Protein AF-A0A6C1PNV7-F1 (afdb_monomer)

Secondary structure (DSSP, 8-state):
----EEEEETTEEEEEEEESTTTHHHHHHHHHHH-S----EEEEEEEEEE-HHHHHHHHHHHHHSSSPPEEES--HHHHHHHHHH---------------HHHHHHHHHHHHHHHHHHHHHHHHHHHHHHHHTTT-TTT--HHHHHHHHHHHHHHHHHHHHHHHHHHHHHHHHHHHHT-

Mean predicted aligned error: 17.2 Å

Solvent-accessible surface area (backbone atoms only — not comparable to full-atom values): 10231 Å² total; per-residue (Å²): 134,65,73,56,46,78,47,76,59,91,43,33,38,39,40,36,28,44,35,29,75,80,41,38,63,58,50,53,54,53,52,63,70,69,53,97,64,76,49,55,30,36,36,32,62,54,39,81,46,65,39,73,54,28,46,51,51,52,49,50,56,28,62,72,32,100,58,65,40,47,81,39,57,61,47,70,77,48,41,56,51,42,65,73,65,56,83,61,88,68,74,67,77,74,80,75,68,86,63,54,74,66,53,52,52,48,48,53,53,52,54,48,49,54,52,47,52,51,50,50,53,50,50,50,51,52,49,52,47,63,66,45,52,84,70,40,77,86,78,58,61,61,66,57,55,54,49,49,52,48,56,54,46,66,70,43,48,63,61,53,50,52,50,53,51,53,51,50,54,52,52,54,54,50,58,61,74,76,104

Sequence (179 aa):
MTRATIGLSGSSLTITGTVDRTTVRELHRRYRKLGRVRVTSIDVAAVDRIDSAGVAFLDEIRSGSGDPPAIVGAKEPVQGLIDLLDTGSVTARPEVAREPWLGRLGGVLIDGWEAAAAHLRLSSTITFWSLAAPFDRRSRRRGAIAAQCRTIGSSAVPIVGFLSLIIGVIVVLQAVLQL

pLDDT: mean 78.59, std 12.11, range [43.91, 98.0]

Nearest PDB structures (foldseek):
  6xgz-assembly2_D  TM=7.876E-01  e=4.692E-05  Escherichia coli
  6m36-assembly1_F  TM=7.848E-01  e=1.052E-03  Bacillus subtilis subsp. subtilis str. 168
  3lkl-assembly2_A  TM=6.796E-01  e=3.242E-03  Cereibacter sphaeroides 2.4.1
  3lkl-assembly3_B  TM=6.345E-01  e=7.663E-03  Cereibacter sphaeroides 2.4.1
  5w45-assembly2_B  TM=3.406E-01  e=4.341E-01  Homo sapiens

Structure (mmCIF, N/CA/C/O backbone):
data_AF-A0A6C1PNV7-F1
#
_entry.id   AF-A0A6C1PNV7-F1
#
loop_
_atom_site.group_PDB
_atom_site.id
_atom_site.type_symbol
_atom_site.label_atom_id
_atom_site.label_alt_id
_atom_site.label_comp_id
_atom_site.label_asym_id
_atom_site.label_entity_id
_atom_site.label_seq_id
_atom_site.pdbx_PDB_ins_code
_atom_site.Cartn_x
_atom_site.Cartn_y
_atom_site.Cartn_z
_atom_site.occupancy
_atom_site.B_iso_or_equiv
_atom_site.auth_seq_id
_atom_site.auth_comp_id
_atom_site.auth_asym_id
_atom_site.auth_atom_id
_atom_site.pdbx_PDB_model_num
ATOM 1 N N . MET A 1 1 ? -20.092 -11.329 -5.931 1.00 48.97 1 MET A N 1
ATOM 2 C CA . MET A 1 1 ? -19.558 -10.517 -4.816 1.00 48.97 1 MET A CA 1
ATOM 3 C C . MET A 1 1 ? -20.466 -10.720 -3.618 1.00 48.97 1 MET A C 1
ATOM 5 O O . MET A 1 1 ? -21.577 -10.203 -3.607 1.00 48.97 1 MET A O 1
ATOM 9 N N . THR A 1 2 ? -20.057 -11.568 -2.682 1.00 51.22 2 THR A N 1
ATOM 10 C CA . THR A 1 2 ? -20.879 -11.971 -1.535 1.00 51.22 2 THR A CA 1
ATOM 11 C C . THR A 1 2 ? -20.911 -10.820 -0.529 1.00 51.22 2 THR A C 1
ATOM 13 O O . THR A 1 2 ? -19.865 -10.412 -0.025 1.00 51.22 2 THR A O 1
ATOM 16 N N . ARG A 1 3 ? -22.094 -10.234 -0.295 1.00 64.62 3 ARG A N 1
ATOM 17 C CA . ARG A 1 3 ? -22.280 -9.152 0.686 1.00 64.62 3 ARG A CA 1
ATOM 18 C C . ARG A 1 3 ? -21.889 -9.656 2.072 1.00 64.62 3 ARG A C 1
ATOM 20 O O . ARG A 1 3 ? -22.336 -10.725 2.470 1.00 64.62 3 ARG A O 1
ATOM 27 N N . ALA A 1 4 ? -21.097 -8.872 2.798 1.00 70.19 4 ALA A N 1
ATOM 28 C CA . ALA A 1 4 ? -20.768 -9.200 4.173 1.00 70.19 4 ALA A CA 1
ATOM 29 C C . ALA A 1 4 ? -21.946 -8.868 5.101 1.00 70.19 4 ALA A C 1
ATOM 31 O O . ALA A 1 4 ? -22.553 -7.789 5.020 1.00 70.19 4 ALA A O 1
ATOM 32 N N . THR A 1 5 ? -22.285 -9.796 5.987 1.00 76.00 5 THR A N 1
ATOM 33 C CA . THR A 1 5 ? -23.424 -9.669 6.903 1.00 76.00 5 THR A CA 1
ATOM 34 C C . THR A 1 5 ? -23.014 -10.022 8.318 1.00 76.00 5 THR A C 1
ATOM 36 O O . THR A 1 5 ? -22.183 -10.897 8.543 1.00 76.00 5 THR A O 1
ATOM 39 N N . ILE A 1 6 ? -23.623 -9.313 9.263 1.00 78.06 6 ILE A N 1
ATOM 40 C CA . ILE A 1 6 ? -23.399 -9.442 10.698 1.00 78.06 6 ILE A CA 1
ATOM 41 C C . ILE A 1 6 ? -24.742 -9.836 11.306 1.00 78.06 6 ILE A C 1
ATOM 43 O O . ILE A 1 6 ? -25.742 -9.151 11.075 1.00 78.06 6 ILE A O 1
ATOM 47 N N . GLY A 1 7 ? -24.752 -10.944 12.039 1.00 74.56 7 GLY A N 1
ATOM 48 C CA . GLY A 1 7 ? -25.889 -11.424 12.814 1.00 74.56 7 GLY A CA 1
ATOM 49 C C . GLY A 1 7 ? -25.514 -11.524 14.288 1.00 74.56 7 GLY A C 1
ATOM 50 O O . GLY A 1 7 ? -24.382 -11.867 14.618 1.00 74.56 7 GLY A O 1
ATOM 51 N N . LEU A 1 8 ? -26.461 -11.212 15.169 1.00 71.81 8 LEU A N 1
ATOM 52 C CA . LEU A 1 8 ? -26.341 -11.476 16.602 1.00 71.81 8 LEU A CA 1
ATOM 53 C C . LEU A 1 8 ? -27.289 -12.611 16.963 1.00 71.81 8 LEU A C 1
ATOM 55 O O . LEU A 1 8 ? -28.485 -12.524 16.687 1.00 71.81 8 LEU A O 1
ATOM 59 N N . SER A 1 9 ? -26.754 -13.642 17.609 1.00 70.38 9 SER A N 1
ATOM 60 C CA . SER A 1 9 ? -27.537 -14.708 18.224 1.00 70.38 9 SER A CA 1
ATOM 61 C C . SER A 1 9 ? -27.147 -14.786 19.701 1.00 70.38 9 SER A C 1
ATOM 63 O O . SER A 1 9 ? -26.111 -15.344 20.063 1.00 70.38 9 SER A O 1
ATOM 65 N N . GLY A 1 10 ? -27.926 -14.127 20.565 1.00 71.19 10 GLY A N 1
ATOM 66 C CA . GLY A 1 10 ? -27.608 -13.993 21.992 1.00 71.19 10 GLY A CA 1
ATOM 67 C C . GLY A 1 10 ? -26.330 -13.178 22.238 1.00 71.19 10 GLY A C 1
ATOM 68 O O . GLY A 1 10 ? -26.292 -11.988 21.934 1.00 71.19 10 GLY A O 1
ATOM 69 N N . SER A 1 11 ? -25.296 -13.820 22.795 1.00 71.00 11 SER A N 1
ATOM 70 C CA . SER A 1 11 ? -23.963 -13.242 23.053 1.00 71.00 11 SER A CA 1
ATOM 71 C C . SER A 1 11 ? -22.908 -13.617 22.001 1.00 71.00 11 SER A C 1
ATOM 73 O O . SER A 1 11 ? -21.739 -13.250 22.152 1.00 71.00 11 SER A O 1
ATOM 75 N N . SER A 1 12 ? -23.299 -14.338 20.943 1.00 72.88 12 SER A N 1
ATOM 76 C CA . SER A 1 12 ? -22.412 -14.719 19.844 1.00 72.88 12 SER A CA 1
ATOM 77 C C . SER A 1 12 ? -22.651 -13.842 18.615 1.00 72.88 12 SER A C 1
ATOM 79 O O . SER A 1 12 ? -23.792 -13.652 18.175 1.00 72.88 12 SER A O 1
ATOM 81 N N . LEU A 1 13 ? -21.568 -13.282 18.080 1.00 81.50 13 LEU A N 1
ATOM 82 C CA . LEU A 1 13 ? -21.567 -12.453 16.881 1.00 81.50 13 LEU A CA 1
ATOM 83 C C . LEU A 1 13 ? -21.122 -13.296 15.687 1.00 81.50 13 LEU A C 1
ATOM 85 O O . LEU A 1 13 ? -19.965 -13.696 15.619 1.00 81.50 13 LEU A O 1
ATOM 89 N N . THR A 1 14 ? -22.009 -13.519 14.722 1.00 83.44 14 THR A N 1
ATOM 90 C CA . THR A 1 14 ? -21.682 -14.266 13.501 1.00 83.44 14 THR A CA 1
ATOM 91 C C . THR A 1 14 ? -21.358 -13.302 12.365 1.00 83.44 14 THR A C 1
ATOM 93 O O . THR A 1 14 ? -22.166 -12.429 12.024 1.00 83.44 14 THR A O 1
ATOM 96 N N . ILE A 1 15 ? -20.187 -13.476 11.751 1.00 81.69 15 ILE A N 1
ATOM 97 C CA . ILE A 1 15 ? -19.737 -12.714 10.584 1.00 81.69 15 ILE A CA 1
ATOM 98 C C . ILE A 1 15 ? -19.730 -13.643 9.368 1.00 81.69 15 ILE A C 1
ATOM 100 O O . ILE A 1 15 ? -19.161 -14.730 9.387 1.00 81.69 15 ILE A O 1
ATOM 104 N N . THR A 1 16 ? -20.389 -13.210 8.295 1.00 80.81 16 THR A N 1
ATOM 105 C CA . THR A 1 16 ? -20.558 -13.990 7.059 1.00 80.81 16 THR A CA 1
ATOM 106 C C . THR A 1 16 ? -20.034 -13.211 5.858 1.00 80.81 16 THR A C 1
ATOM 108 O O . THR A 1 16 ? -20.243 -11.997 5.766 1.00 80.81 16 THR A O 1
ATOM 111 N N . GLY A 1 17 ? -19.398 -13.908 4.915 1.00 80.94 17 GLY A N 1
ATOM 112 C CA . GLY A 1 17 ? -18.929 -13.358 3.643 1.00 80.94 17 GLY A CA 1
ATOM 113 C C . GLY A 1 17 ? -17.488 -12.840 3.671 1.00 80.94 17 GLY A C 1
ATOM 114 O O . GLY A 1 17 ? -16.658 -13.255 4.473 1.00 80.94 17 GLY A O 1
ATOM 115 N N . THR A 1 18 ? -17.169 -11.948 2.738 1.00 79.94 18 THR A N 1
ATOM 116 C CA . THR A 1 18 ? -15.823 -11.378 2.557 1.00 79.94 18 THR A CA 1
ATOM 117 C C . THR A 1 18 ? -15.626 -10.131 3.418 1.00 79.94 18 THR A C 1
ATOM 119 O O . THR A 1 18 ? -16.355 -9.150 3.245 1.00 79.94 18 THR A O 1
ATOM 122 N N . VAL A 1 19 ? -14.637 -10.141 4.315 1.00 80.00 19 VAL A N 1
ATOM 123 C CA . VAL A 1 19 ? -14.322 -9.012 5.206 1.00 80.00 19 VAL A CA 1
ATOM 124 C C . VAL A 1 19 ? -13.088 -8.285 4.674 1.00 80.00 19 VAL A C 1
ATOM 126 O O . VAL A 1 19 ? -11.958 -8.704 4.903 1.00 80.00 19 VAL A O 1
ATOM 129 N N . ASP A 1 20 ? -13.311 -7.199 3.941 1.00 81.12 20 ASP A N 1
ATOM 130 C CA . ASP A 1 20 ? -12.257 -6.389 3.334 1.00 81.12 20 ASP A CA 1
ATOM 131 C C . ASP A 1 20 ? -12.477 -4.889 3.588 1.00 81.12 20 ASP A C 1
ATOM 133 O O . ASP A 1 20 ? -13.516 -4.463 4.101 1.00 81.12 20 ASP A O 1
ATOM 137 N N . ARG A 1 21 ? -11.522 -4.049 3.180 1.00 79.25 21 ARG A N 1
ATOM 138 C CA . ARG A 1 21 ? -11.593 -2.583 3.294 1.00 79.25 21 ARG A CA 1
ATOM 139 C C . ARG A 1 21 ? -12.898 -1.981 2.757 1.00 79.25 21 ARG A C 1
ATOM 141 O O . ARG A 1 21 ? -13.322 -0.925 3.231 1.00 79.25 21 ARG A O 1
ATOM 148 N N . THR A 1 22 ? -13.527 -2.599 1.759 1.00 79.69 22 THR A N 1
ATOM 149 C CA . THR A 1 22 ? -14.776 -2.104 1.167 1.00 79.69 22 THR A CA 1
ATOM 150 C C . THR A 1 22 ? -15.999 -2.490 1.997 1.00 79.69 22 THR A C 1
ATOM 152 O O . THR A 1 22 ? -16.905 -1.668 2.154 1.00 79.69 22 THR A O 1
ATOM 155 N N . THR A 1 23 ? -16.012 -3.686 2.591 1.00 79.56 23 THR A N 1
ATOM 156 C CA . THR A 1 23 ? -17.151 -4.214 3.357 1.00 79.56 23 THR A CA 1
ATOM 157 C C . THR A 1 23 ? -17.100 -3.868 4.847 1.00 79.56 23 THR A C 1
ATOM 159 O O . THR A 1 23 ? -18.152 -3.677 5.468 1.00 79.56 23 THR A O 1
ATOM 162 N N . VAL A 1 24 ? -15.906 -3.674 5.419 1.00 83.19 24 VAL A N 1
ATOM 163 C CA . VAL A 1 24 ? -15.685 -3.338 6.841 1.00 83.19 24 VAL A CA 1
ATOM 164 C C . VAL A 1 24 ? -16.440 -2.080 7.265 1.00 83.19 24 VAL A C 1
ATOM 166 O O . VAL A 1 24 ? -17.009 -2.035 8.353 1.00 83.19 24 VAL A O 1
ATOM 169 N N . ARG A 1 25 ? -16.534 -1.060 6.403 1.00 82.69 25 ARG A N 1
ATOM 170 C CA . ARG A 1 25 ? -17.247 0.187 6.739 1.00 82.69 25 ARG A CA 1
ATOM 171 C C . ARG A 1 25 ? -18.745 -0.038 6.967 1.00 82.69 25 ARG A C 1
ATOM 173 O O . ARG A 1 25 ? -19.346 0.618 7.821 1.00 82.69 25 ARG A O 1
ATOM 180 N N . GLU A 1 26 ? -19.359 -0.935 6.200 1.00 82.31 26 GLU A N 1
ATOM 181 C CA . GLU A 1 26 ? -20.772 -1.282 6.356 1.00 82.31 26 GLU A CA 1
ATOM 182 C C . GLU A 1 26 ? -20.991 -2.180 7.581 1.00 82.31 26 GLU A C 1
ATOM 184 O O . GLU A 1 26 ? -21.905 -1.922 8.370 1.00 82.31 26 GLU A O 1
ATOM 189 N N . LEU A 1 27 ? -20.105 -3.158 7.792 1.00 81.25 27 LEU A N 1
ATOM 190 C CA . LEU A 1 27 ? -20.049 -4.000 8.992 1.00 81.25 27 LEU A CA 1
ATOM 191 C C . LEU A 1 27 ? -19.941 -3.167 10.273 1.00 81.25 27 LEU A C 1
ATOM 193 O O . LEU A 1 27 ? -20.767 -3.322 11.169 1.00 81.25 27 LEU A O 1
ATOM 197 N N . HIS A 1 28 ? -19.007 -2.217 10.327 1.00 82.38 28 HIS A N 1
ATOM 198 C CA . HIS A 1 28 ? -18.802 -1.346 11.482 1.00 82.38 28 HIS A CA 1
ATOM 199 C C . HIS A 1 28 ? -20.030 -0.468 11.771 1.00 82.38 28 HIS A C 1
ATOM 201 O O . HIS A 1 28 ? -20.436 -0.306 12.923 1.00 82.38 28 HIS A O 1
ATOM 207 N N . ARG A 1 29 ? -20.701 0.058 10.733 1.00 81.69 29 ARG A N 1
ATOM 208 C CA . ARG A 1 29 ? -21.966 0.799 10.907 1.00 81.69 29 ARG A CA 1
ATOM 209 C C . ARG A 1 29 ? -23.076 -0.076 11.480 1.00 81.69 29 ARG A C 1
ATOM 211 O O . ARG A 1 29 ? -23.843 0.403 12.311 1.00 81.69 29 ARG A O 1
ATOM 218 N N . ARG A 1 30 ? -23.190 -1.326 11.028 1.00 79.94 30 ARG A N 1
ATOM 219 C CA . ARG A 1 30 ? -24.188 -2.276 11.538 1.00 79.94 30 ARG A CA 1
ATOM 220 C C . ARG A 1 30 ? -23.876 -2.684 12.974 1.00 79.94 30 ARG A C 1
ATOM 222 O O . ARG A 1 30 ? -24.776 -2.634 13.799 1.00 79.94 30 ARG A O 1
ATOM 229 N N . TYR A 1 31 ? -22.612 -2.956 13.289 1.00 80.31 31 TYR A N 1
ATOM 230 C CA . TYR A 1 31 ? -22.159 -3.243 14.649 1.00 80.31 31 TYR A CA 1
ATOM 231 C C . TYR A 1 31 ? -22.479 -2.092 15.611 1.00 80.31 31 TYR A C 1
ATOM 233 O O . TYR A 1 31 ? -23.127 -2.301 16.632 1.00 80.31 31 TYR A O 1
ATOM 241 N N . ARG A 1 32 ? -22.172 -0.841 15.236 1.00 79.81 32 ARG A N 1
ATOM 242 C CA . ARG A 1 32 ? -22.537 0.336 16.046 1.00 79.81 32 ARG A CA 1
ATOM 243 C C . ARG A 1 32 ? -24.041 0.498 16.269 1.00 79.81 32 ARG A C 1
ATOM 245 O O . ARG A 1 32 ? -24.434 1.002 17.318 1.00 79.81 32 ARG A O 1
ATOM 252 N N . LYS A 1 33 ? -24.880 0.101 15.307 1.00 79.19 33 LYS A N 1
ATOM 253 C CA . LYS A 1 33 ? -26.346 0.149 15.453 1.00 79.19 33 LYS A CA 1
ATOM 254 C C . LYS A 1 33 ? -26.883 -0.884 16.446 1.00 79.19 33 LYS A C 1
ATOM 256 O O . LYS A 1 33 ? -27.968 -0.670 16.971 1.00 79.19 33 LYS A O 1
ATOM 261 N N . LEU A 1 34 ? -26.146 -1.964 16.704 1.00 71.94 34 LEU A N 1
ATOM 262 C CA . LEU A 1 34 ? -26.548 -3.010 17.649 1.00 71.94 34 LEU A CA 1
ATOM 263 C C . LEU A 1 34 ? -26.350 -2.585 19.117 1.00 71.94 34 LEU A C 1
ATOM 265 O O . LEU A 1 34 ? -26.942 -3.188 20.004 1.00 71.94 34 LEU A O 1
ATOM 269 N N . GLY A 1 35 ? -25.605 -1.504 19.381 1.00 65.38 35 GLY A N 1
ATOM 270 C CA . GLY A 1 35 ? -25.392 -0.960 20.727 1.00 65.38 35 GLY A CA 1
ATOM 271 C C . GLY A 1 35 ? -24.274 -1.665 21.508 1.00 65.38 35 GLY A C 1
ATOM 272 O O . GLY A 1 35 ? -23.533 -2.477 20.961 1.00 65.38 35 GLY A O 1
ATOM 273 N N . ARG A 1 36 ? -24.120 -1.330 22.800 1.00 63.84 36 ARG A N 1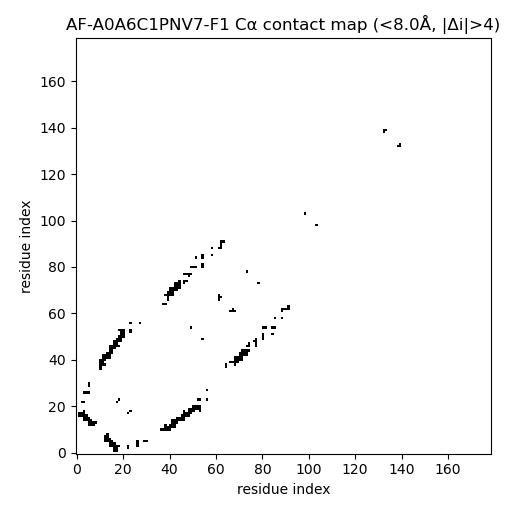
ATOM 274 C CA . ARG A 1 36 ? -23.143 -1.964 23.715 1.00 63.84 36 ARG A CA 1
ATOM 275 C C . ARG A 1 36 ? -23.637 -3.353 24.151 1.00 63.84 36 ARG A C 1
ATOM 277 O O . ARG A 1 36 ? -24.008 -3.552 25.305 1.00 63.84 36 ARG A O 1
ATOM 284 N N . VAL A 1 37 ? -23.680 -4.300 23.220 1.00 66.50 37 VAL A N 1
ATOM 285 C CA . VAL A 1 37 ? -23.968 -5.710 23.517 1.00 66.50 37 VAL A CA 1
ATOM 286 C C . VAL A 1 37 ? -22.677 -6.376 23.986 1.00 66.50 37 VAL A C 1
ATOM 288 O O . VAL A 1 37 ? -21.639 -6.215 23.348 1.00 66.50 37 VAL A O 1
ATOM 291 N N . ARG A 1 38 ? -22.719 -7.112 25.105 1.00 65.88 38 ARG A N 1
ATOM 292 C CA . ARG A 1 38 ? -21.584 -7.949 25.521 1.00 65.88 38 ARG A CA 1
ATOM 293 C C . ARG A 1 38 ? -21.484 -9.133 24.566 1.00 65.88 38 ARG A C 1
ATOM 295 O O . ARG A 1 38 ? -22.329 -10.024 24.604 1.00 65.88 38 ARG A O 1
ATOM 302 N N . VAL A 1 39 ? -20.466 -9.112 23.715 1.00 73.56 39 VAL A N 1
ATOM 303 C CA . VAL A 1 39 ? -20.132 -10.223 22.824 1.00 73.56 39 VAL A CA 1
ATOM 304 C C . VAL A 1 39 ? -19.141 -11.123 23.555 1.00 73.56 39 VAL A C 1
ATOM 306 O O . VAL A 1 39 ? -18.128 -10.641 24.048 1.00 73.56 39 VAL A O 1
ATOM 309 N N . THR A 1 40 ? -19.444 -12.415 23.650 1.00 74.50 40 THR A N 1
ATOM 310 C CA . THR A 1 40 ? -18.591 -13.422 24.309 1.00 74.50 40 THR A CA 1
ATOM 311 C C . THR A 1 40 ? -17.838 -14.273 23.289 1.00 74.50 40 THR A C 1
ATOM 313 O O . THR A 1 40 ? -16.723 -14.718 23.551 1.00 74.50 40 THR A O 1
ATOM 316 N N . SER A 1 41 ? -18.410 -14.475 22.101 1.00 77.25 41 SER A N 1
ATOM 317 C CA . SER A 1 41 ? -17.752 -15.183 21.004 1.00 77.25 41 SER A CA 1
ATOM 318 C C . SER A 1 41 ? -18.021 -14.512 19.662 1.00 77.25 41 SER A C 1
ATOM 320 O O . SER A 1 41 ? -19.113 -13.996 19.420 1.00 77.25 41 SER A O 1
ATOM 322 N N . ILE A 1 42 ? -17.015 -14.517 18.789 1.00 81.94 42 ILE A N 1
ATOM 323 C CA . ILE A 1 42 ? -17.120 -14.063 17.403 1.00 81.94 42 ILE A CA 1
ATOM 324 C C . ILE A 1 42 ? -16.947 -15.288 16.510 1.00 81.94 42 ILE A C 1
ATOM 326 O O . ILE A 1 42 ? -15.861 -15.858 16.441 1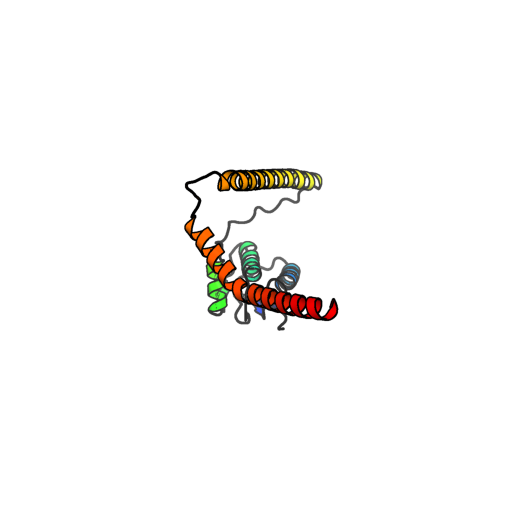.00 81.94 42 ILE A O 1
ATOM 330 N N . ASP A 1 43 ? -18.017 -15.691 15.837 1.00 82.56 43 ASP A N 1
ATOM 331 C CA . ASP A 1 43 ? -18.004 -16.787 14.875 1.00 82.56 43 ASP A CA 1
ATOM 332 C C . ASP A 1 43 ? -17.655 -16.259 13.477 1.00 82.56 43 ASP A C 1
ATOM 334 O O . ASP A 1 43 ? -18.369 -15.428 12.902 1.00 82.56 43 ASP A O 1
ATOM 338 N N . VAL A 1 44 ? -16.535 -16.746 12.942 1.00 80.94 44 VAL A N 1
ATOM 339 C CA . VAL A 1 44 ? -15.997 -16.408 11.617 1.00 80.94 44 VAL A CA 1
ATOM 340 C C . VAL A 1 44 ? -16.003 -17.603 10.652 1.00 80.94 44 VAL A C 1
ATOM 342 O O . VAL A 1 44 ? -15.378 -17.536 9.594 1.00 80.94 44 VAL A O 1
ATOM 345 N N . ALA A 1 45 ? -16.740 -18.681 10.950 1.00 77.50 45 ALA A N 1
ATOM 346 C CA . ALA A 1 45 ? -16.810 -19.886 10.109 1.00 77.50 45 ALA A CA 1
ATOM 347 C C . ALA A 1 45 ? -17.254 -19.621 8.663 1.00 77.50 45 ALA A C 1
ATOM 349 O O . ALA A 1 45 ? -16.783 -20.261 7.718 1.00 77.50 45 ALA A O 1
ATOM 350 N N . ALA A 1 46 ? -18.138 -18.644 8.479 1.00 79.81 46 ALA A N 1
ATOM 351 C CA . ALA A 1 46 ? -18.663 -18.248 7.178 1.00 79.81 46 ALA A CA 1
ATOM 352 C C . ALA A 1 46 ? -17.856 -17.116 6.510 1.00 79.81 46 ALA A C 1
ATOM 354 O O . ALA A 1 46 ? -18.334 -16.519 5.541 1.00 79.81 46 ALA A O 1
ATOM 355 N N . VAL A 1 47 ? -16.660 -16.798 7.021 1.00 81.69 47 VAL A N 1
ATOM 356 C CA . VAL A 1 47 ? -15.748 -15.822 6.417 1.00 81.69 47 VAL A CA 1
ATOM 357 C C . VAL A 1 47 ? -14.833 -16.528 5.422 1.00 81.69 47 VAL A C 1
ATOM 359 O O . VAL A 1 47 ? -14.054 -17.411 5.777 1.00 81.69 47 VAL A O 1
ATOM 362 N N . ASP A 1 48 ? -14.920 -16.136 4.151 1.0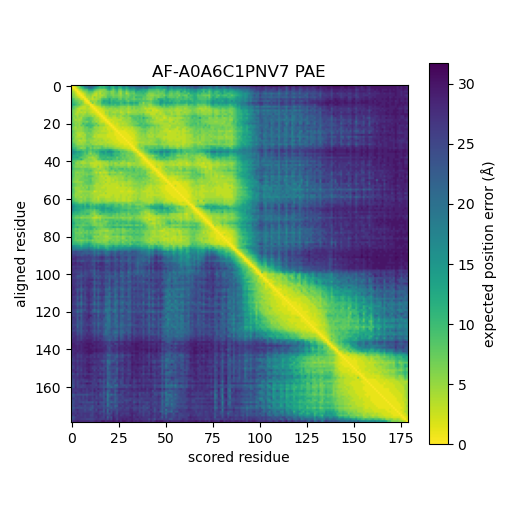0 77.38 48 ASP A N 1
ATOM 363 C CA . ASP A 1 48 ? -14.100 -16.738 3.092 1.00 77.38 48 ASP A CA 1
ATOM 364 C C . ASP A 1 48 ? -12.729 -16.071 2.953 1.00 77.38 48 ASP A C 1
ATOM 366 O O . ASP A 1 48 ? -11.746 -16.734 2.623 1.00 77.38 48 ASP A O 1
ATOM 370 N N . ARG A 1 49 ? -12.651 -14.760 3.204 1.00 78.88 49 ARG A N 1
ATOM 371 C CA . ARG A 1 49 ? -11.411 -13.974 3.166 1.00 78.88 49 ARG A CA 1
ATOM 372 C C . ARG A 1 49 ? -11.474 -12.801 4.138 1.00 78.88 49 ARG A C 1
ATOM 374 O O . ARG A 1 49 ? -12.528 -12.176 4.272 1.00 78.88 49 ARG A O 1
ATOM 381 N N . ILE A 1 50 ? -10.323 -12.494 4.735 1.00 82.88 50 ILE A N 1
ATOM 382 C CA . ILE A 1 50 ? -10.095 -11.340 5.607 1.00 82.88 50 ILE A CA 1
ATOM 383 C C . ILE A 1 50 ? -8.876 -10.541 5.117 1.00 82.88 50 ILE A C 1
ATOM 385 O O . ILE A 1 50 ? -7.924 -11.134 4.608 1.00 82.88 50 ILE A O 1
ATOM 389 N N . ASP A 1 51 ? -8.899 -9.215 5.245 1.00 83.75 51 ASP A N 1
ATOM 390 C CA . ASP A 1 51 ? -7.731 -8.342 5.053 1.00 83.75 51 ASP A CA 1
ATOM 391 C C . ASP A 1 51 ? -7.312 -7.648 6.364 1.00 83.75 51 ASP A C 1
ATOM 393 O O . ASP A 1 51 ? -7.915 -7.862 7.416 1.00 83.75 51 ASP A O 1
ATOM 397 N N . SER A 1 52 ? -6.291 -6.787 6.314 1.00 81.38 52 SER A N 1
ATOM 398 C CA . SER A 1 52 ? -5.815 -6.049 7.493 1.00 81.38 52 SER A CA 1
ATOM 399 C C . SER A 1 52 ? -6.860 -5.110 8.107 1.00 81.38 52 SER A C 1
ATOM 401 O O . SER A 1 52 ? -6.865 -4.920 9.321 1.00 81.38 52 SER A O 1
ATOM 403 N N . ALA A 1 53 ? -7.775 -4.550 7.308 1.00 81.44 53 ALA A N 1
ATOM 404 C CA . ALA A 1 53 ? -8.884 -3.748 7.822 1.00 81.44 53 ALA A CA 1
ATOM 405 C C . ALA A 1 53 ? -9.928 -4.628 8.527 1.00 81.44 53 ALA A C 1
ATOM 407 O O . ALA A 1 53 ? -10.520 -4.208 9.521 1.00 81.44 53 ALA A O 1
ATOM 408 N N . GLY A 1 54 ? -10.134 -5.851 8.039 1.00 82.00 54 GLY A N 1
ATOM 409 C CA . GLY A 1 54 ? -10.962 -6.866 8.678 1.00 82.00 54 GLY A CA 1
ATOM 410 C C . GLY A 1 54 ? -10.402 -7.332 10.017 1.00 82.00 54 GLY A C 1
ATOM 411 O O . GLY A 1 54 ? -11.156 -7.415 10.984 1.00 82.00 54 GLY A O 1
ATOM 412 N N . VAL A 1 55 ? -9.090 -7.570 10.105 1.00 83.00 55 VAL A N 1
ATOM 413 C CA . VAL A 1 55 ? -8.446 -7.927 11.382 1.00 83.00 55 VAL A CA 1
ATOM 414 C C . VAL A 1 55 ? -8.525 -6.767 12.377 1.00 83.00 55 VAL A C 1
ATOM 416 O O . VAL A 1 55 ? -8.941 -6.978 13.512 1.00 83.00 55 VAL A O 1
ATOM 419 N N . ALA A 1 56 ? -8.250 -5.532 11.944 1.00 82.25 56 ALA A N 1
ATOM 420 C CA . ALA A 1 56 ? -8.393 -4.350 12.800 1.00 82.25 56 ALA A CA 1
ATOM 421 C C . ALA A 1 56 ? -9.831 -4.161 13.322 1.00 82.25 56 ALA A C 1
ATOM 423 O O . ALA A 1 56 ? -10.034 -3.708 14.445 1.00 82.25 56 ALA A O 1
ATOM 424 N N . PHE A 1 57 ? -10.842 -4.532 12.530 1.00 83.19 57 PHE A N 1
ATOM 425 C CA . PHE A 1 57 ? -12.237 -4.513 12.972 1.00 83.19 57 PHE A CA 1
ATOM 426 C C . PHE A 1 57 ? -12.531 -5.565 14.054 1.00 83.19 57 PHE A C 1
ATOM 428 O O . PHE A 1 57 ? -13.245 -5.269 15.012 1.00 83.19 57 PHE A O 1
ATOM 435 N N . LEU A 1 58 ? -11.975 -6.777 13.936 1.00 82.62 58 LEU A N 1
ATOM 436 C CA . LEU A 1 58 ? -12.080 -7.798 14.985 1.00 82.62 58 LEU A CA 1
ATOM 437 C C . LEU A 1 58 ? -11.388 -7.342 16.273 1.00 82.62 58 LEU A C 1
ATOM 439 O O . LEU A 1 58 ? -11.947 -7.505 17.357 1.00 82.62 58 LEU A O 1
ATOM 443 N N . ASP A 1 59 ? -10.213 -6.730 16.148 1.00 80.44 59 ASP A N 1
ATOM 444 C CA . ASP A 1 59 ? -9.464 -6.192 17.281 1.00 80.44 59 ASP A CA 1
ATOM 445 C C . ASP A 1 59 ? -10.205 -5.036 17.976 1.00 80.44 59 ASP A C 1
ATOM 447 O O . ASP A 1 59 ? -10.263 -4.971 19.203 1.00 80.44 59 ASP A O 1
ATOM 451 N N . GLU A 1 60 ? -10.894 -4.177 17.216 1.00 78.38 60 GLU A N 1
ATOM 452 C CA . GLU A 1 60 ? -11.769 -3.137 17.772 1.00 78.38 60 GLU A CA 1
ATOM 453 C C . GLU A 1 60 ? -12.927 -3.735 18.593 1.00 78.38 60 GLU A C 1
ATOM 455 O O . GLU A 1 60 ? -13.247 -3.233 19.675 1.00 78.38 60 GLU A O 1
ATOM 460 N N . ILE A 1 61 ? -13.547 -4.824 18.119 1.00 78.06 61 ILE A N 1
ATOM 461 C CA . ILE A 1 61 ? -14.602 -5.532 18.866 1.00 78.06 61 ILE A CA 1
ATOM 462 C C . ILE A 1 61 ? -14.028 -6.160 20.143 1.00 78.06 61 ILE A C 1
ATOM 464 O O . ILE A 1 61 ? -14.668 -6.092 21.199 1.00 78.06 61 ILE A O 1
ATOM 468 N N . ARG A 1 62 ? -12.823 -6.744 20.062 1.00 78.38 62 ARG A N 1
ATOM 469 C CA . ARG A 1 62 ? -12.150 -7.366 21.209 1.00 78.38 62 ARG A CA 1
ATOM 470 C C . ARG A 1 62 ? -11.761 -6.345 22.268 1.00 78.38 62 ARG A C 1
ATOM 472 O O . ARG A 1 62 ? -12.080 -6.541 23.433 1.00 78.38 62 ARG A O 1
ATOM 479 N N . SER A 1 63 ? -11.176 -5.228 21.853 1.00 71.31 63 SER A N 1
ATOM 480 C CA . SER A 1 63 ? -10.750 -4.132 22.728 1.00 71.31 63 SER A CA 1
ATOM 481 C C . SER A 1 63 ? -11.919 -3.343 23.327 1.00 71.31 63 SER A C 1
ATOM 483 O O . SER A 1 63 ? -11.794 -2.749 24.396 1.00 71.31 63 SER A O 1
ATOM 485 N N . GLY A 1 64 ? -13.069 -3.308 22.644 1.00 67.19 64 GLY A N 1
ATOM 486 C CA . GLY A 1 64 ? -14.283 -2.647 23.130 1.00 67.19 64 GLY A CA 1
ATOM 487 C C . GLY A 1 64 ? -15.063 -3.446 24.181 1.00 67.19 64 GLY A C 1
ATOM 488 O O . GLY A 1 64 ? -15.960 -2.892 24.823 1.00 67.19 64 GLY A O 1
ATOM 489 N N . SER A 1 65 ? -14.737 -4.726 24.356 1.00 63.59 65 SER A N 1
ATOM 490 C CA . SER A 1 65 ? -15.368 -5.628 25.318 1.00 63.59 65 SER A CA 1
ATOM 491 C C . SER A 1 65 ? -14.439 -5.788 26.522 1.00 63.59 65 SER A C 1
ATOM 493 O O . SER A 1 65 ? -13.260 -6.065 26.358 1.00 63.59 65 SER A O 1
ATOM 495 N N . GLY A 1 66 ? -14.947 -5.590 27.744 1.00 64.19 66 GLY A N 1
ATOM 496 C CA . GLY A 1 66 ? -14.115 -5.687 28.958 1.00 64.19 66 GLY A CA 1
ATOM 497 C C . GLY A 1 66 ? -13.481 -7.070 29.178 1.00 64.19 66 GLY A C 1
ATOM 498 O O . GLY A 1 66 ? -12.502 -7.173 29.905 1.00 64.19 66 GLY A O 1
ATOM 499 N N . ASP A 1 67 ? -14.031 -8.099 28.532 1.00 70.62 67 ASP A N 1
ATOM 500 C CA . ASP A 1 67 ? -13.463 -9.439 28.413 1.00 70.62 67 ASP A CA 1
ATOM 501 C C . ASP A 1 67 ? -13.362 -9.758 26.907 1.00 70.62 67 ASP A C 1
ATOM 503 O O . ASP A 1 67 ? -14.380 -9.620 26.212 1.00 70.62 67 ASP A O 1
ATOM 507 N N . PRO A 1 68 ? -12.174 -10.078 26.358 1.00 70.50 68 PRO A N 1
ATOM 508 C CA . PRO A 1 68 ? -11.993 -10.228 24.920 1.00 70.50 68 PRO A CA 1
ATOM 509 C C . PRO A 1 68 ? -12.737 -11.472 24.400 1.00 70.50 68 PRO A C 1
ATOM 511 O O . PRO A 1 68 ? -12.364 -12.593 24.750 1.00 70.50 68 PRO A O 1
ATOM 514 N N . PRO A 1 69 ? -13.748 -11.325 23.521 1.00 75.00 69 PRO A N 1
ATOM 515 C CA . PRO A 1 69 ? -14.464 -12.458 22.957 1.00 75.00 69 PRO A CA 1
ATOM 516 C C . PRO A 1 69 ? -13.532 -13.422 22.218 1.00 75.00 69 PRO A C 1
ATOM 518 O O . PRO A 1 69 ? -12.603 -13.013 21.509 1.00 75.00 69 PRO A O 1
ATOM 521 N N . ALA A 1 70 ? -13.816 -14.716 22.366 1.00 78.56 70 ALA A N 1
ATOM 522 C CA . ALA A 1 70 ? -13.102 -15.776 21.667 1.00 78.56 70 ALA A CA 1
ATOM 523 C C . ALA A 1 70 ? -13.508 -15.803 20.188 1.00 78.56 70 ALA A C 1
ATOM 525 O O . ALA A 1 70 ? -14.698 -15.789 19.864 1.00 78.56 70 ALA A O 1
ATOM 526 N N . ILE A 1 71 ? -12.525 -15.863 19.290 1.00 80.06 71 ILE A N 1
ATOM 527 C CA . ILE A 1 71 ? -12.766 -16.052 17.858 1.00 80.06 71 ILE A CA 1
ATOM 528 C C . ILE A 1 71 ? -12.921 -17.555 17.609 1.00 80.06 71 ILE A C 1
ATOM 530 O O . ILE A 1 71 ? -12.028 -18.334 17.937 1.00 80.06 71 ILE A O 1
ATOM 534 N N . VAL A 1 72 ? -14.057 -17.967 17.052 1.00 80.75 72 VAL A N 1
ATOM 535 C CA . VAL A 1 72 ? -14.414 -19.371 16.813 1.00 80.75 72 VAL A CA 1
ATOM 536 C C . VAL A 1 72 ? -14.629 -19.592 15.315 1.00 80.75 72 VAL A C 1
ATOM 538 O O . VAL A 1 72 ? -15.159 -18.727 14.622 1.00 80.75 72 VAL A O 1
ATOM 541 N N . GLY A 1 73 ? -14.207 -20.750 14.801 1.00 76.88 73 GLY A N 1
ATOM 542 C CA . GLY A 1 73 ? -14.491 -21.161 13.421 1.00 76.88 73 GLY A CA 1
ATOM 543 C C . GLY A 1 73 ? -13.582 -20.553 12.348 1.00 76.88 73 GLY A C 1
ATOM 544 O O . GLY A 1 73 ? -13.925 -20.601 11.173 1.00 76.88 73 GLY A O 1
ATOM 545 N N . ALA A 1 74 ? -12.425 -19.986 12.696 1.00 77.50 74 ALA A N 1
ATOM 546 C CA . ALA A 1 74 ? -11.507 -19.444 11.693 1.00 77.50 74 ALA A CA 1
ATOM 547 C C . ALA A 1 74 ? -10.944 -20.554 10.783 1.00 77.50 74 ALA A C 1
ATOM 549 O O . ALA A 1 74 ? -10.435 -21.568 11.251 1.00 77.50 74 ALA A O 1
ATOM 550 N N . LYS A 1 75 ? -11.026 -20.359 9.461 1.00 78.56 75 LYS A N 1
ATOM 551 C CA . LYS A 1 75 ? -10.330 -21.207 8.476 1.00 78.56 75 LYS A CA 1
ATOM 552 C C . LYS A 1 75 ? -8.824 -20.903 8.529 1.00 78.56 75 LYS A C 1
ATOM 554 O O . LYS A 1 75 ? -8.464 -19.744 8.715 1.00 78.56 75 LYS A O 1
ATOM 559 N N . GLU A 1 76 ? -7.953 -21.886 8.277 1.00 75.81 76 GLU A N 1
ATOM 560 C CA . GLU A 1 76 ? -6.475 -21.741 8.306 1.00 75.81 76 GLU A CA 1
ATOM 561 C C . GLU A 1 76 ? -5.916 -20.422 7.721 1.00 75.81 76 GLU A C 1
ATOM 563 O O . GLU A 1 76 ? -5.162 -19.741 8.419 1.00 75.81 76 GLU A O 1
ATOM 568 N N . PRO A 1 77 ? -6.283 -19.983 6.496 1.00 74.75 77 PRO A N 1
ATOM 569 C CA . PRO A 1 77 ? -5.751 -18.737 5.931 1.00 74.75 77 PRO A CA 1
ATOM 570 C C . PRO A 1 77 ? -6.244 -17.468 6.643 1.00 74.75 77 PRO A C 1
ATOM 572 O O . PRO A 1 77 ? -5.560 -16.448 6.628 1.00 74.75 77 PRO A O 1
ATOM 575 N N . VAL A 1 78 ? -7.428 -17.514 7.258 1.00 77.62 78 VAL A N 1
ATOM 576 C CA . VAL A 1 78 ? -7.986 -16.413 8.057 1.00 77.62 78 VAL A CA 1
ATOM 577 C C . VAL A 1 78 ? -7.316 -16.382 9.427 1.00 77.62 78 VAL A C 1
ATOM 579 O O . VAL A 1 78 ? -6.944 -15.311 9.895 1.00 77.62 78 VAL A O 1
ATOM 582 N N . GLN A 1 79 ? -7.099 -17.550 10.032 1.00 79.50 79 GLN A N 1
ATOM 583 C CA . GLN A 1 79 ? -6.448 -17.669 11.331 1.00 79.50 79 GLN A CA 1
ATOM 584 C C . GLN A 1 79 ? -4.991 -17.197 11.286 1.00 79.50 79 GLN A C 1
ATOM 586 O O . GLN A 1 79 ? -4.604 -16.373 12.104 1.00 79.50 79 GLN A O 1
ATOM 591 N N . GLY A 1 80 ? -4.224 -17.586 10.262 1.00 77.50 80 GLY A N 1
ATOM 592 C CA . GLY A 1 80 ? -2.840 -17.122 10.110 1.00 77.50 80 GLY A CA 1
ATOM 593 C C . GLY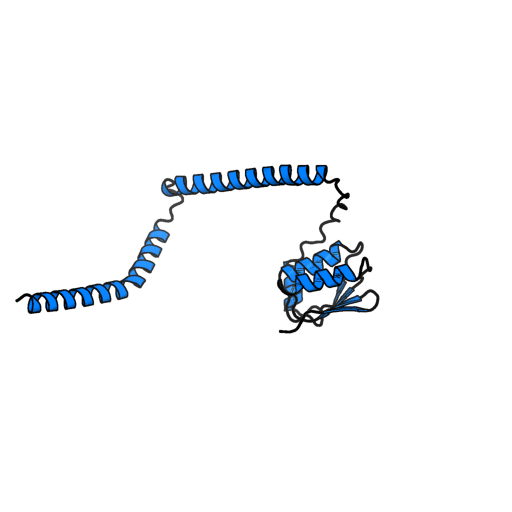 A 1 80 ? -2.706 -15.603 9.936 1.00 77.50 80 GLY A C 1
ATOM 594 O O . GLY A 1 80 ? -1.732 -15.017 10.396 1.00 77.50 80 GLY A O 1
ATOM 595 N N . LEU A 1 81 ? -3.685 -14.946 9.303 1.00 78.44 81 LEU A N 1
ATOM 596 C CA . LEU A 1 81 ? -3.710 -13.482 9.187 1.00 78.44 81 LEU A CA 1
ATOM 597 C C . LEU A 1 81 ? -4.106 -12.797 10.493 1.00 78.44 81 LEU A C 1
ATOM 599 O O . LEU A 1 81 ? -3.567 -11.735 10.793 1.00 78.44 81 LEU A O 1
ATOM 603 N N . ILE A 1 82 ? -5.038 -13.389 11.242 1.00 78.69 82 ILE A N 1
ATOM 604 C CA . ILE A 1 82 ? -5.418 -12.899 12.567 1.00 78.69 82 ILE A CA 1
ATOM 605 C C . ILE A 1 82 ? -4.209 -12.980 13.493 1.00 78.69 82 ILE A C 1
ATOM 607 O O . ILE A 1 82 ? -3.860 -11.965 14.070 1.00 78.69 82 ILE A O 1
ATOM 611 N N . ASP A 1 83 ? -3.520 -14.119 13.554 1.00 79.12 83 ASP A N 1
ATOM 612 C CA . ASP A 1 83 ? -2.375 -14.315 14.449 1.00 79.12 83 ASP A CA 1
ATOM 613 C C . ASP A 1 83 ? -1.180 -13.418 14.081 1.00 79.12 83 ASP A C 1
ATOM 615 O O . ASP A 1 83 ? -0.483 -12.910 14.956 1.00 79.12 83 ASP A O 1
ATOM 619 N N . LEU A 1 84 ? -0.942 -13.185 12.784 1.00 77.94 84 LEU A N 1
ATOM 620 C CA . LEU A 1 84 ? 0.158 -12.333 12.312 1.00 77.94 84 LEU A CA 1
ATOM 621 C C . LEU A 1 84 ? -0.075 -10.848 12.619 1.00 77.94 84 LEU A C 1
ATOM 623 O O . LEU A 1 84 ? 0.882 -10.103 12.826 1.00 77.94 84 LEU A O 1
ATOM 627 N N . LEU A 1 85 ? -1.335 -10.415 12.596 1.00 73.56 85 LEU A N 1
ATOM 628 C CA . LEU A 1 85 ? -1.741 -9.022 12.787 1.00 73.56 85 LEU A CA 1
ATOM 629 C C . LEU A 1 85 ? -2.351 -8.768 14.173 1.00 73.56 85 LEU A C 1
ATOM 631 O O . LEU A 1 85 ? -2.760 -7.638 14.452 1.00 73.56 85 LEU A O 1
ATOM 635 N N . ASP A 1 86 ? -2.400 -9.787 15.034 1.00 68.81 86 ASP A N 1
ATOM 636 C CA . ASP A 1 86 ? -2.805 -9.644 16.424 1.00 68.81 86 ASP A CA 1
ATOM 637 C C . ASP A 1 86 ? -1.766 -8.761 17.112 1.00 68.81 86 ASP A C 1
ATOM 639 O O . ASP A 1 86 ? -0.603 -9.126 17.287 1.00 68.81 86 ASP A O 1
ATOM 643 N N . THR A 1 87 ? -2.173 -7.541 17.452 1.00 60.50 87 THR A N 1
ATOM 644 C CA . THR A 1 87 ? -1.260 -6.558 18.045 1.00 60.50 87 THR A CA 1
ATOM 645 C C . THR A 1 87 ? -1.092 -6.812 19.550 1.00 60.50 87 THR A C 1
ATOM 647 O O . THR A 1 87 ? -0.359 -6.089 20.227 1.00 60.50 87 THR A O 1
ATOM 650 N N . GLY A 1 88 ? -1.734 -7.861 20.084 1.00 55.25 88 GLY A N 1
ATOM 651 C CA . GLY A 1 88 ? -1.917 -8.050 21.511 1.00 55.25 88 GLY A CA 1
ATOM 652 C C . GLY A 1 88 ? -2.870 -6.983 22.034 1.00 55.25 88 GLY A C 1
ATOM 653 O O . GLY A 1 88 ? -2.825 -5.828 21.619 1.00 55.25 88 GLY A O 1
ATOM 654 N N . SER A 1 89 ? -3.761 -7.360 22.944 1.00 50.97 89 SER A N 1
ATOM 655 C CA . SER A 1 89 ? -4.728 -6.449 23.552 1.00 50.97 89 SER A CA 1
ATOM 656 C C . SER A 1 89 ? -4.018 -5.248 24.187 1.00 50.97 89 SER A C 1
ATOM 658 O O . SER A 1 89 ? -3.566 -5.312 25.335 1.00 50.97 89 SER A O 1
ATOM 660 N N . VAL A 1 90 ? -3.897 -4.149 23.445 1.00 44.31 90 VAL A N 1
ATOM 661 C CA . VAL A 1 90 ? -3.411 -2.885 23.980 1.00 44.31 90 VAL A CA 1
ATOM 662 C C . VAL A 1 90 ? -4.467 -2.443 24.978 1.00 44.31 90 VAL A C 1
ATOM 664 O O . VAL A 1 90 ? -5.616 -2.181 24.624 1.00 44.31 90 VAL A O 1
ATOM 667 N N . THR A 1 91 ? -4.073 -2.446 26.249 1.00 43.91 91 THR A N 1
ATOM 668 C CA . THR A 1 91 ? -4.877 -2.034 27.398 1.00 43.91 91 THR A CA 1
ATOM 669 C C . THR A 1 91 ? -5.735 -0.823 27.062 1.00 43.91 91 THR A C 1
ATOM 671 O O . THR A 1 91 ? -5.205 0.205 26.644 1.00 43.91 91 THR A O 1
ATOM 674 N N . ALA A 1 92 ? -7.046 -1.010 27.246 1.00 46.12 92 ALA A N 1
ATOM 675 C CA . ALA A 1 92 ? -8.130 -0.037 27.220 1.00 46.12 92 ALA A CA 1
ATOM 676 C C . ALA A 1 92 ? -7.708 1.385 26.828 1.00 46.12 92 ALA A C 1
ATOM 678 O O . ALA A 1 92 ? -7.125 2.127 27.622 1.00 46.12 92 ALA A O 1
ATOM 679 N N . ARG A 1 93 ? -8.082 1.786 25.608 1.00 48.94 93 ARG A N 1
ATOM 680 C CA . ARG A 1 93 ? -8.039 3.187 25.185 1.00 48.94 93 ARG A CA 1
ATOM 681 C C . ARG A 1 93 ? -8.721 4.028 26.274 1.00 48.94 93 ARG A C 1
ATOM 683 O O . ARG A 1 93 ? -9.881 3.733 26.577 1.00 48.94 93 ARG A O 1
ATOM 690 N N . PRO A 1 94 ? -8.047 5.033 26.867 1.00 47.06 94 PRO A N 1
ATOM 691 C CA . PRO A 1 94 ? -8.669 5.872 27.881 1.00 47.06 94 PRO A CA 1
ATOM 692 C C . PRO A 1 94 ? -9.966 6.430 27.300 1.00 47.06 94 PRO A C 1
ATOM 694 O O . PRO A 1 94 ? -9.985 6.898 26.157 1.00 47.06 94 PRO A O 1
ATOM 697 N N . GLU A 1 95 ? -11.064 6.289 28.045 1.00 50.22 95 GLU A N 1
ATOM 698 C CA . GLU A 1 95 ? -12.369 6.783 27.624 1.00 50.22 95 GLU A CA 1
ATOM 699 C C . GLU A 1 95 ? -12.213 8.279 27.361 1.00 50.22 95 GLU A C 1
ATOM 701 O O . GLU A 1 95 ? -11.966 9.061 28.278 1.00 50.22 95 GLU A O 1
ATOM 706 N N . VAL A 1 96 ? -12.238 8.649 26.076 1.00 56.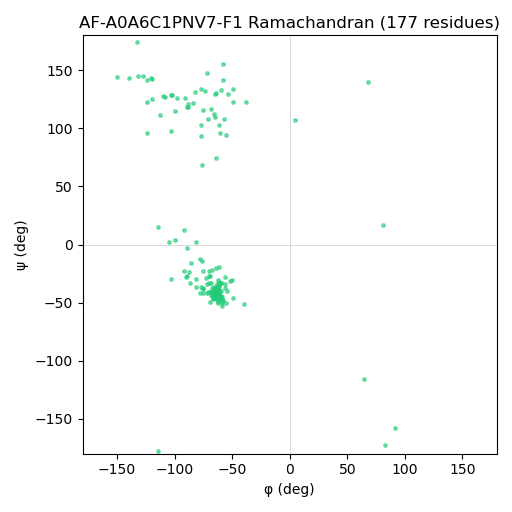28 96 VAL A N 1
ATOM 707 C CA . VAL A 1 96 ? -12.013 10.021 25.632 1.00 56.28 96 VAL A CA 1
ATOM 708 C C . VAL A 1 96 ? -13.126 10.848 26.253 1.00 56.28 96 VAL A C 1
ATOM 710 O O . VAL A 1 96 ? -14.280 10.788 25.814 1.00 56.28 96 VAL A O 1
ATOM 713 N N . ALA A 1 97 ? -12.7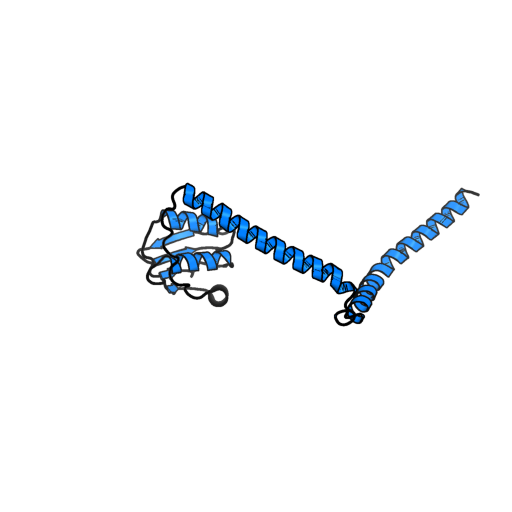84 11.573 27.319 1.00 60.41 97 ALA A N 1
ATOM 714 C CA . ALA A 1 97 ? -13.666 12.547 27.926 1.00 60.41 97 ALA A CA 1
ATOM 715 C C . ALA A 1 97 ? -14.194 13.432 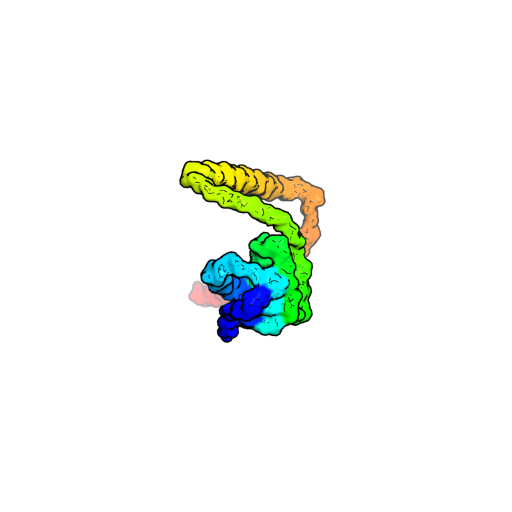26.796 1.00 60.41 97 ALA A C 1
ATOM 717 O O . ALA A 1 97 ? -13.439 13.819 25.906 1.00 60.41 97 ALA A O 1
ATOM 718 N N . ARG A 1 98 ? -15.506 13.688 26.769 1.00 57.22 98 ARG A N 1
ATOM 719 C CA . ARG A 1 98 ? -16.112 14.531 25.733 1.00 57.22 98 ARG A CA 1
ATOM 720 C C . ARG A 1 98 ? -15.481 15.915 25.816 1.00 57.22 98 ARG A C 1
ATOM 722 O O . ARG A 1 98 ? -15.896 16.733 26.630 1.00 57.22 98 ARG A O 1
ATOM 729 N N . GLU A 1 99 ? -14.467 16.146 24.994 1.00 58.75 99 GLU A N 1
ATOM 730 C CA . GLU A 1 99 ? -13.755 17.408 25.002 1.00 58.75 99 GLU A CA 1
ATOM 731 C C . GLU A 1 99 ? -14.714 18.523 24.571 1.00 58.75 99 GLU A C 1
ATOM 733 O O . GLU A 1 99 ? -15.401 18.385 23.546 1.00 58.75 99 GLU A O 1
ATOM 738 N N . PRO A 1 100 ? -14.788 19.631 25.329 1.00 76.81 100 PRO A N 1
ATOM 739 C CA . PRO A 1 100 ? -15.466 20.830 24.866 1.00 76.81 100 PRO A CA 1
ATOM 740 C C . PRO A 1 100 ? -14.827 21.307 23.554 1.00 76.81 100 PRO A C 1
ATOM 742 O O . PRO A 1 100 ? -13.665 21.022 23.269 1.00 76.81 10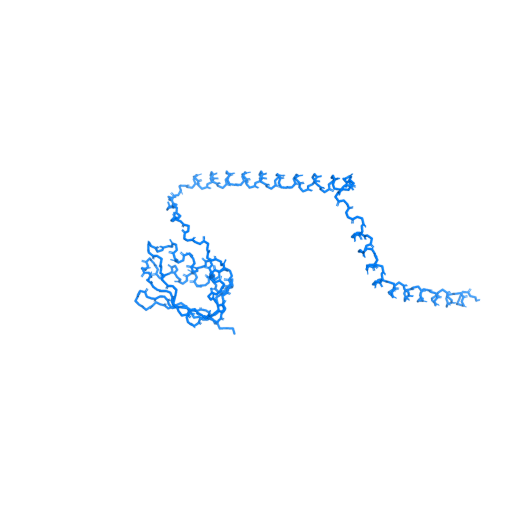0 PRO A O 1
ATOM 745 N N . TRP A 1 101 ? -15.578 22.042 22.732 1.00 74.06 101 TRP A N 1
ATOM 746 C CA . TRP A 1 101 ? -15.140 22.434 21.383 1.00 74.06 101 TRP A CA 1
ATOM 747 C C . TRP A 1 101 ? -13.800 23.199 21.352 1.00 74.06 101 TRP A C 1
ATOM 749 O O . TRP A 1 101 ? -13.058 23.061 20.382 1.00 74.06 101 TRP A O 1
ATOM 759 N N . LEU A 1 102 ? -13.448 23.918 22.429 1.00 76.19 102 LEU A N 1
ATOM 760 C CA . LEU A 1 102 ? -12.124 24.536 22.607 1.00 76.19 102 LEU A CA 1
ATOM 761 C C . LEU A 1 102 ? -11.006 23.499 22.773 1.00 76.19 102 LEU A C 1
ATOM 763 O O . LEU A 1 102 ? -9.937 23.670 22.197 1.00 76.19 102 LEU A O 1
ATOM 767 N N . GLY A 1 103 ? -11.252 22.426 23.532 1.00 71.69 103 GLY A N 1
ATOM 768 C CA . GLY A 1 103 ? -10.293 21.334 23.722 1.00 71.69 103 GLY A CA 1
ATOM 769 C C . GLY A 1 103 ? -9.988 20.629 22.405 1.00 71.69 103 GLY A C 1
ATOM 770 O O . GLY A 1 103 ? -8.827 20.427 22.070 1.00 71.69 103 GLY A O 1
ATOM 771 N N . ARG A 1 104 ? -11.019 20.412 21.580 1.00 72.31 104 ARG A N 1
ATOM 772 C CA . ARG A 1 104 ? -10.860 19.816 20.249 1.00 72.31 104 ARG A CA 1
ATOM 773 C C . ARG A 1 104 ? -10.064 20.707 19.290 1.00 72.31 104 ARG A C 1
ATOM 775 O O . ARG A 1 104 ? -9.277 20.195 18.502 1.00 72.31 104 ARG A O 1
ATOM 782 N N . LEU A 1 105 ? -10.260 22.029 19.339 1.00 76.56 105 LEU A N 1
ATOM 783 C CA . LEU A 1 105 ? -9.490 22.969 18.515 1.00 76.56 105 LEU A CA 1
ATOM 784 C C . LEU A 1 105 ? -8.022 23.030 18.961 1.00 76.56 105 LEU A C 1
ATOM 786 O O . LEU A 1 105 ? -7.128 23.050 18.120 1.00 76.56 105 LEU A O 1
ATOM 790 N N . GLY A 1 106 ? -7.789 23.019 20.277 1.00 78.38 106 GLY A N 1
ATOM 791 C CA . GLY A 1 106 ? -6.453 22.963 20.867 1.00 78.38 106 GLY A CA 1
ATOM 792 C C . GLY A 1 106 ? -5.716 21.673 20.513 1.00 78.38 106 GLY A C 1
ATOM 793 O O . GLY A 1 106 ? -4.582 21.745 20.053 1.00 78.38 106 GLY A O 1
ATOM 794 N N . GLY A 1 107 ? -6.380 20.519 20.636 1.00 77.12 107 GLY A N 1
ATOM 795 C CA . GLY A 1 107 ? -5.832 19.218 20.247 1.00 77.12 107 GLY A CA 1
ATOM 796 C C . GLY A 1 107 ? -5.441 19.180 18.772 1.00 77.12 107 GLY A C 1
ATOM 797 O O . GLY A 1 107 ? -4.303 18.877 18.452 1.00 77.12 107 GLY A O 1
ATOM 798 N N . VAL A 1 108 ? -6.321 19.628 17.869 1.00 77.25 108 VAL A N 1
ATOM 799 C CA . VAL A 1 108 ? -6.010 19.691 16.427 1.00 77.25 108 VAL A CA 1
ATOM 800 C C . VAL A 1 108 ? -4.832 20.622 16.122 1.00 77.25 108 VAL A C 1
ATOM 802 O O . VAL A 1 108 ? -4.042 20.329 15.225 1.00 77.25 108 VAL A O 1
ATOM 805 N N . LEU A 1 109 ? -4.697 21.739 16.841 1.00 83.75 109 LEU A N 1
ATOM 806 C CA . LEU A 1 109 ? -3.597 22.679 16.630 1.00 83.75 109 LEU A CA 1
ATOM 807 C C . LEU A 1 109 ? -2.259 22.111 17.129 1.00 83.75 109 LEU A C 1
ATOM 809 O O . LEU A 1 109 ? -1.248 22.251 16.444 1.00 83.75 109 LEU A O 1
ATOM 813 N N . ILE A 1 110 ? -2.262 21.454 18.292 1.00 83.38 110 ILE A N 1
ATOM 814 C CA . ILE A 1 110 ? -1.078 20.823 18.890 1.00 83.38 110 ILE A CA 1
ATOM 815 C C . ILE A 1 110 ? -0.656 19.602 18.065 1.00 83.38 110 ILE A C 1
ATOM 817 O O . ILE A 1 110 ? 0.494 19.537 17.634 1.00 83.38 110 ILE A O 1
ATOM 821 N N . ASP A 1 111 ? -1.592 18.705 17.751 1.00 81.88 111 ASP A N 1
ATOM 822 C CA . ASP A 1 111 ? -1.350 17.519 16.924 1.00 81.88 111 ASP A CA 1
ATOM 823 C C . ASP A 1 111 ? -0.894 17.920 15.514 1.00 81.88 111 ASP A C 1
ATOM 825 O O . ASP A 1 111 ? 0.016 17.323 14.938 1.00 81.88 111 ASP A O 1
ATOM 829 N N . GLY A 1 112 ? -1.495 18.975 14.954 1.00 81.62 112 GLY A N 1
ATOM 830 C CA . GLY A 1 112 ? -1.108 19.534 13.662 1.00 81.62 112 GLY A CA 1
ATOM 831 C C . GLY A 1 112 ? 0.307 20.112 13.673 1.00 81.62 112 GLY A C 1
ATOM 832 O O . GLY A 1 112 ? 1.056 19.915 12.715 1.00 81.62 112 GLY A O 1
ATOM 833 N N . TRP A 1 113 ? 0.699 20.785 14.758 1.00 88.75 113 TRP A N 1
ATOM 834 C CA . TRP A 1 113 ? 2.051 21.315 14.928 1.00 88.75 113 TRP A CA 1
ATOM 835 C C . TRP A 1 113 ? 3.089 20.202 15.072 1.00 88.75 113 TRP A C 1
ATOM 837 O O . TRP A 1 113 ? 4.134 20.241 14.419 1.00 88.75 113 TRP A O 1
ATOM 847 N N . GLU A 1 114 ? 2.791 19.179 15.870 1.00 87.75 114 GLU A N 1
ATOM 848 C CA . GLU A 1 114 ? 3.669 18.023 16.045 1.00 87.75 114 GLU A CA 1
ATOM 849 C C . GLU A 1 114 ? 3.830 17.242 14.732 1.00 87.75 114 GLU A C 1
ATOM 851 O O . GLU A 1 114 ? 4.952 16.931 14.321 1.00 87.75 114 GLU A O 1
ATOM 856 N N . ALA A 1 115 ? 2.736 17.029 13.997 1.00 83.19 115 ALA A N 1
ATOM 857 C CA . ALA A 1 115 ? 2.763 16.407 12.676 1.00 83.19 115 ALA A CA 1
ATOM 858 C C . ALA A 1 115 ? 3.544 17.243 11.648 1.00 83.19 115 ALA A C 1
ATOM 860 O O . ALA A 1 115 ? 4.274 16.689 10.821 1.00 83.19 115 ALA A O 1
ATOM 861 N N . ALA A 1 116 ? 3.424 18.572 11.683 1.00 88.50 116 ALA A N 1
ATOM 862 C CA . ALA A 1 116 ? 4.190 19.462 10.814 1.00 88.50 116 ALA A CA 1
ATOM 863 C C . ALA A 1 116 ? 5.690 19.408 11.141 1.00 88.50 116 ALA A C 1
ATOM 865 O O . ALA A 1 116 ? 6.514 19.266 10.235 1.00 88.50 116 ALA A O 1
ATOM 866 N N . ALA A 1 117 ? 6.051 19.449 12.425 1.00 90.88 117 ALA A N 1
ATOM 867 C CA . ALA A 1 117 ? 7.432 19.329 12.879 1.00 90.88 117 ALA A CA 1
ATOM 868 C C . ALA A 1 117 ? 8.041 17.970 12.496 1.00 90.88 117 ALA A C 1
ATOM 870 O O . ALA A 1 117 ? 9.177 17.914 12.016 1.00 90.88 117 ALA A O 1
ATOM 871 N N . ALA A 1 118 ? 7.280 16.881 12.630 1.00 88.38 118 ALA A N 1
ATOM 872 C CA . ALA A 1 118 ? 7.693 15.549 12.199 1.00 88.38 118 ALA A CA 1
ATOM 873 C C . ALA A 1 118 ? 7.936 15.488 10.680 1.00 88.38 118 ALA A C 1
ATOM 875 O O . ALA A 1 118 ? 8.985 15.006 10.243 1.00 88.38 118 ALA A O 1
ATOM 876 N N . HIS A 1 119 ? 7.029 16.048 9.872 1.00 88.19 119 HIS A N 1
ATOM 877 C CA . HIS A 1 119 ? 7.201 16.137 8.418 1.00 88.19 119 HIS A CA 1
ATOM 878 C C . HIS A 1 119 ? 8.418 16.970 8.011 1.00 88.19 119 HIS A C 1
ATOM 880 O O . HIS A 1 119 ? 9.157 16.570 7.110 1.00 88.19 119 HIS A O 1
ATOM 886 N N . LEU A 1 120 ? 8.653 18.104 8.672 1.00 92.88 120 LEU A N 1
ATOM 887 C CA . LEU A 1 120 ? 9.823 18.954 8.443 1.00 92.88 120 LEU A CA 1
ATOM 888 C C . LEU A 1 120 ? 11.119 18.221 8.786 1.00 92.88 120 LEU A C 1
ATOM 890 O O . LEU A 1 120 ? 12.078 18.268 8.016 1.00 92.88 120 LEU A O 1
ATOM 894 N N . ARG A 1 121 ? 11.146 17.490 9.903 1.00 92.50 121 ARG A N 1
ATOM 895 C CA . ARG A 1 121 ? 12.316 16.715 10.329 1.00 92.50 121 ARG A CA 1
ATOM 896 C C . ARG A 1 121 ? 12.621 15.578 9.357 1.00 92.50 121 ARG A C 1
ATOM 898 O O . ARG A 1 121 ? 13.782 15.386 8.990 1.00 92.50 121 ARG A O 1
ATOM 905 N N . LEU A 1 122 ? 11.592 14.873 8.889 1.00 89.50 122 LEU A N 1
ATOM 906 C CA . LEU A 1 122 ? 11.737 13.818 7.890 1.00 89.50 122 LEU A CA 1
ATOM 907 C C . LEU A 1 122 ? 12.184 14.389 6.537 1.00 89.50 122 LEU A C 1
ATOM 909 O O . LEU A 1 122 ? 13.156 13.904 5.963 1.00 89.50 122 LEU A O 1
ATOM 913 N N . SER A 1 123 ? 11.544 15.462 6.068 1.00 89.12 123 SER A N 1
ATOM 914 C CA . SER A 1 123 ? 11.889 16.121 4.800 1.00 89.12 123 SER A CA 1
ATOM 915 C C . SER A 1 123 ? 13.310 16.674 4.813 1.00 89.12 123 SER A C 1
ATOM 917 O O . SER A 1 123 ? 14.047 16.487 3.847 1.00 89.12 123 SER A O 1
ATOM 919 N N . SER A 1 124 ? 13.730 17.296 5.917 1.00 91.56 124 SER A N 1
ATOM 920 C CA . SER A 1 124 ? 15.101 17.780 6.106 1.00 91.56 124 SER A CA 1
ATOM 921 C C . SER A 1 124 ? 16.104 16.631 6.057 1.00 91.56 124 SER A C 1
ATOM 923 O O . SER A 1 124 ? 17.093 16.705 5.335 1.00 91.56 124 SER A O 1
ATOM 925 N N . THR A 1 125 ? 15.806 15.520 6.735 1.00 88.75 125 THR A N 1
ATOM 926 C CA . THR A 1 125 ? 16.665 14.328 6.739 1.00 88.75 125 THR A CA 1
ATOM 927 C C . THR A 1 125 ? 16.802 13.732 5.339 1.00 88.75 125 THR A C 1
ATOM 929 O O . THR A 1 125 ? 17.915 13.480 4.883 1.00 88.75 125 THR A O 1
ATOM 932 N N . ILE A 1 126 ? 15.688 13.549 4.625 1.00 89.56 126 ILE A N 1
ATOM 933 C CA . ILE A 1 126 ? 15.688 13.022 3.254 1.00 89.56 126 ILE A CA 1
ATOM 934 C C . ILE A 1 126 ? 16.448 13.965 2.324 1.00 89.56 126 ILE A C 1
ATOM 936 O O . ILE A 1 126 ? 17.262 13.501 1.530 1.00 89.56 126 ILE A O 1
ATOM 940 N N . THR A 1 127 ? 16.231 15.275 2.432 1.00 88.81 127 THR A N 1
ATOM 941 C CA . THR A 1 127 ? 16.902 16.277 1.591 1.00 88.81 127 THR A CA 1
ATOM 942 C C . THR A 1 127 ? 18.401 16.309 1.866 1.00 88.81 127 THR A C 1
ATOM 944 O O . THR A 1 127 ? 19.195 16.248 0.929 1.00 88.81 127 THR A O 1
ATOM 947 N N . PHE A 1 128 ? 18.801 16.325 3.141 1.00 88.25 128 PHE A N 1
ATOM 948 C CA . PHE A 1 128 ? 20.201 16.294 3.556 1.00 88.25 128 PHE A CA 1
ATOM 949 C C . PHE A 1 128 ? 20.905 15.048 3.024 1.00 88.25 128 PHE A C 1
ATOM 951 O O . PHE A 1 128 ? 21.939 15.162 2.370 1.00 88.25 128 PHE A O 1
ATOM 958 N N . TRP A 1 129 ? 20.320 13.864 3.221 1.00 82.81 129 TRP A N 1
ATOM 959 C CA . TRP A 1 129 ? 20.898 12.625 2.706 1.00 82.81 129 TRP A CA 1
ATOM 960 C C . TRP A 1 129 ? 20.848 12.539 1.184 1.00 82.81 129 TRP A C 1
ATOM 962 O O . TRP A 1 129 ? 21.788 12.023 0.601 1.00 82.81 129 TRP A O 1
ATOM 972 N N . SER A 1 130 ? 19.833 13.084 0.517 1.00 83.62 130 SER A N 1
ATOM 973 C CA . SER A 1 130 ? 19.770 13.097 -0.951 1.00 83.62 130 SER A CA 1
ATOM 974 C C . SER A 1 130 ? 20.846 13.991 -1.567 1.00 83.62 130 SER A C 1
ATOM 976 O O . SER A 1 130 ? 21.430 13.624 -2.585 1.00 83.62 130 SER A O 1
ATOM 978 N N . LEU A 1 131 ? 21.151 15.133 -0.942 1.00 84.19 131 LEU A N 1
ATOM 979 C CA . LEU A 1 131 ? 22.232 16.020 -1.379 1.00 84.19 131 LEU A CA 1
ATOM 980 C C . LEU A 1 131 ? 23.615 15.501 -0.974 1.00 84.19 131 LEU A C 1
ATOM 982 O O . LEU A 1 131 ? 24.555 15.643 -1.750 1.00 84.19 131 LEU A O 1
ATOM 986 N N . ALA A 1 132 ? 23.761 14.891 0.205 1.00 81.25 132 ALA A N 1
ATOM 987 C CA . ALA A 1 132 ? 25.042 14.386 0.703 1.00 81.25 132 ALA A CA 1
ATOM 988 C C . ALA A 1 132 ? 25.423 13.006 0.129 1.00 81.25 132 ALA A C 1
ATOM 990 O O . ALA A 1 132 ? 26.607 12.722 -0.059 1.00 81.25 132 ALA A O 1
ATOM 991 N N . ALA A 1 133 ? 24.447 12.156 -0.209 1.00 72.81 133 ALA A N 1
ATOM 992 C CA . ALA A 1 133 ? 24.662 10.824 -0.783 1.00 72.81 133 ALA A CA 1
ATOM 993 C C . ALA A 1 133 ? 25.539 10.794 -2.051 1.00 72.81 133 ALA A C 1
ATOM 995 O O . ALA A 1 133 ? 26.362 9.881 -2.159 1.00 72.81 133 ALA A O 1
ATOM 996 N N . PRO A 1 134 ? 25.442 11.737 -3.012 1.00 72.69 134 PRO A N 1
ATOM 997 C CA . PRO A 1 134 ? 26.352 11.751 -4.158 1.00 72.69 134 PRO A CA 1
ATOM 998 C C . PRO A 1 134 ? 27.814 12.070 -3.794 1.00 72.69 134 PRO A C 1
ATOM 1000 O O . PRO A 1 134 ? 28.712 11.688 -4.555 1.00 72.69 134 PRO A O 1
ATOM 1003 N N . PHE A 1 135 ? 28.071 12.715 -2.649 1.00 74.69 135 PHE A N 1
ATOM 1004 C CA . PHE A 1 135 ? 29.416 13.082 -2.187 1.00 74.69 135 PHE A CA 1
ATOM 1005 C C . PHE A 1 135 ? 30.065 12.020 -1.292 1.00 74.69 135 PHE A C 1
ATOM 1007 O O . PHE A 1 135 ? 31.296 11.947 -1.232 1.00 74.69 135 PHE A O 1
ATOM 1014 N N . ASP A 1 136 ? 29.280 11.150 -0.653 1.00 67.62 136 ASP A N 1
ATOM 1015 C CA . ASP A 1 136 ? 29.828 10.074 0.168 1.00 67.62 136 ASP A CA 1
ATOM 1016 C C . ASP A 1 136 ? 30.364 8.918 -0.701 1.00 67.62 136 ASP A C 1
ATOM 1018 O O . ASP A 1 136 ? 29.642 8.080 -1.255 1.00 67.62 136 ASP A O 1
ATOM 1022 N N . ARG A 1 137 ? 31.695 8.865 -0.829 1.00 60.41 137 ARG A N 1
ATOM 1023 C CA . ARG A 1 137 ? 32.415 7.838 -1.597 1.00 60.41 137 ARG A CA 1
ATOM 1024 C C . ARG A 1 137 ? 32.240 6.423 -1.031 1.00 60.41 137 ARG A C 1
ATOM 1026 O O . ARG A 1 137 ? 32.466 5.479 -1.788 1.00 60.41 137 ARG A O 1
ATOM 1033 N N . ARG A 1 138 ? 31.855 6.255 0.243 1.00 62.16 138 ARG A N 1
ATOM 1034 C CA . ARG A 1 138 ? 31.827 4.948 0.930 1.00 62.16 138 ARG A CA 1
ATOM 1035 C C . ARG A 1 138 ? 30.495 4.202 0.765 1.00 62.16 138 ARG A C 1
ATOM 1037 O O . ARG A 1 138 ? 30.500 2.976 0.746 1.00 62.16 138 ARG A O 1
ATOM 1044 N N . SER A 1 139 ? 29.387 4.921 0.562 1.00 56.41 139 SER A N 1
ATOM 1045 C CA . SER A 1 139 ? 28.037 4.352 0.348 1.00 56.41 139 SER A CA 1
ATOM 1046 C C . SER A 1 139 ? 27.748 3.978 -1.119 1.00 56.41 139 SER A C 1
ATOM 1048 O O . SER A 1 139 ? 26.843 3.206 -1.446 1.00 56.41 139 SER A O 1
ATOM 1050 N N . ARG A 1 140 ? 28.559 4.479 -2.057 1.00 59.53 140 ARG A N 1
ATOM 1051 C CA . ARG A 1 140 ? 28.352 4.276 -3.493 1.00 59.53 140 ARG A CA 1
ATOM 1052 C C . ARG A 1 140 ? 28.786 2.868 -3.918 1.00 59.53 140 ARG A C 1
ATOM 1054 O O . ARG A 1 140 ? 29.933 2.657 -4.312 1.00 59.53 140 ARG A O 1
ATOM 1061 N N . ARG A 1 141 ? 27.854 1.904 -3.939 1.00 67.81 141 ARG A N 1
ATOM 1062 C CA . ARG A 1 141 ? 27.996 0.627 -4.675 1.00 67.81 141 ARG A CA 1
ATOM 1063 C C . ARG A 1 141 ? 28.080 0.910 -6.182 1.00 67.81 141 ARG A C 1
ATOM 1065 O O . ARG A 1 141 ? 27.130 0.687 -6.926 1.00 67.81 141 ARG A O 1
ATOM 1072 N N . ARG A 1 142 ? 29.227 1.412 -6.657 1.00 63.41 142 ARG A N 1
ATOM 1073 C CA . ARG A 1 142 ? 29.487 1.737 -8.075 1.00 63.41 142 ARG A CA 1
ATOM 1074 C C . ARG A 1 142 ? 29.163 0.566 -9.012 1.00 63.41 142 ARG A C 1
ATOM 1076 O O . ARG A 1 142 ? 28.699 0.797 -10.123 1.00 63.41 142 ARG A O 1
ATOM 1083 N N . GLY A 1 143 ? 29.329 -0.669 -8.532 1.00 73.62 143 GLY A N 1
ATOM 1084 C CA . GLY A 1 143 ? 28.951 -1.883 -9.258 1.00 73.62 143 GLY A CA 1
ATOM 1085 C C . GLY A 1 143 ? 27.452 -1.999 -9.558 1.00 73.62 143 GLY A C 1
ATOM 1086 O O . GLY A 1 143 ? 27.100 -2.459 -10.636 1.00 73.62 143 GLY A O 1
ATOM 1087 N N . ALA A 1 144 ? 26.569 -1.525 -8.670 1.00 80.50 144 ALA A N 1
ATOM 1088 C CA . ALA A 1 144 ? 25.121 -1.564 -8.889 1.00 80.50 144 ALA A CA 1
ATOM 1089 C C . ALA A 1 144 ? 24.683 -0.567 -9.969 1.00 80.50 144 ALA A C 1
ATOM 1091 O O . ALA A 1 144 ? 23.889 -0.914 -10.834 1.00 80.50 144 ALA A O 1
ATOM 1092 N N . ILE A 1 145 ? 25.260 0.640 -9.974 1.00 80.81 145 ILE A N 1
ATOM 1093 C CA . ILE A 1 145 ? 25.000 1.639 -11.022 1.00 80.81 145 ILE A CA 1
ATOM 1094 C C . ILE A 1 145 ? 25.484 1.111 -12.376 1.00 80.81 145 ILE A C 1
ATOM 1096 O O . ILE A 1 145 ? 24.741 1.151 -13.349 1.00 80.81 145 ILE A O 1
ATOM 1100 N N . ALA A 1 146 ? 26.698 0.555 -12.435 1.00 84.38 146 ALA A N 1
ATOM 1101 C CA . ALA A 1 146 ? 27.230 -0.023 -13.666 1.00 84.38 146 ALA A CA 1
ATOM 1102 C C . ALA A 1 146 ? 26.391 -1.214 -14.166 1.00 84.38 146 ALA A C 1
ATOM 1104 O O . ALA A 1 146 ? 26.137 -1.322 -15.365 1.00 84.38 146 ALA A O 1
ATOM 1105 N N . ALA A 1 147 ? 25.928 -2.082 -13.262 1.00 86.06 147 ALA A N 1
ATOM 1106 C CA . ALA A 1 147 ? 25.030 -3.183 -13.599 1.00 86.06 147 ALA A CA 1
ATOM 1107 C C . ALA A 1 147 ? 23.684 -2.671 -14.134 1.00 86.06 147 ALA A C 1
ATOM 1109 O O . ALA A 1 147 ? 23.238 -3.129 -15.181 1.00 86.06 147 ALA A O 1
ATOM 1110 N N . GLN A 1 148 ? 23.089 -1.667 -13.485 1.00 86.94 148 GLN A N 1
ATOM 1111 C CA . GLN A 1 148 ? 21.835 -1.050 -13.917 1.00 86.94 148 GLN A CA 1
ATOM 1112 C C . GLN A 1 148 ? 21.978 -0.383 -15.293 1.00 86.94 148 GLN A C 1
ATOM 1114 O O . GLN A 1 148 ? 21.140 -0.591 -16.166 1.00 86.94 148 GLN A O 1
ATOM 1119 N N . CYS A 1 149 ? 23.063 0.364 -15.523 1.00 86.19 149 CYS A N 1
ATOM 1120 C CA . CYS A 1 149 ? 23.368 0.950 -16.829 1.00 86.19 149 CYS A CA 1
ATOM 1121 C C . CYS A 1 149 ? 23.520 -0.126 -17.907 1.00 86.19 149 CYS A C 1
ATOM 1123 O O . CYS 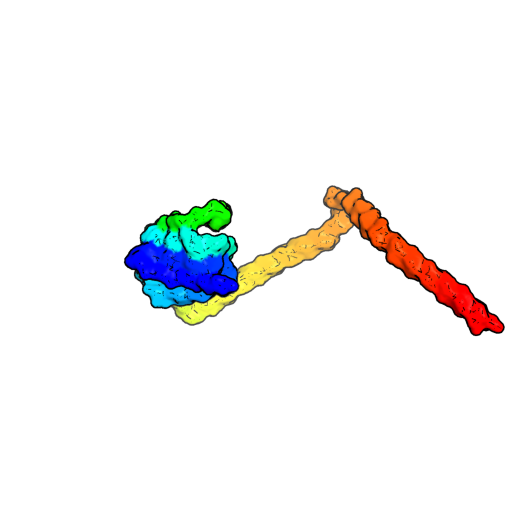A 1 149 ? 23.031 0.063 -19.017 1.00 86.19 149 CYS A O 1
ATOM 1125 N N . ARG A 1 150 ? 24.152 -1.263 -17.588 1.00 90.12 150 ARG A N 1
ATOM 1126 C CA . ARG A 1 150 ? 24.275 -2.385 -18.524 1.00 90.12 150 ARG A CA 1
ATOM 1127 C C . ARG A 1 150 ? 22.913 -2.993 -18.852 1.00 90.12 150 ARG A C 1
ATOM 1129 O O . ARG A 1 150 ? 22.643 -3.189 -20.028 1.00 90.12 150 ARG A O 1
ATOM 1136 N N . THR A 1 151 ? 22.060 -3.229 -17.857 1.00 91.88 151 THR A N 1
ATOM 1137 C CA . THR A 1 151 ? 20.710 -3.787 -18.052 1.00 91.88 151 THR A CA 1
ATOM 1138 C C . THR A 1 151 ? 19.812 -2.856 -18.865 1.00 91.88 151 THR A C 1
ATOM 1140 O O . THR A 1 151 ? 19.118 -3.301 -19.780 1.00 91.88 151 THR A O 1
ATOM 1143 N N . ILE A 1 152 ? 19.836 -1.552 -18.566 1.00 91.69 152 ILE A N 1
ATOM 1144 C CA . ILE A 1 152 ? 19.077 -0.544 -19.319 1.00 91.69 152 ILE A CA 1
ATOM 1145 C C . ILE A 1 152 ? 19.617 -0.458 -20.749 1.00 91.69 152 ILE A C 1
ATOM 1147 O O . ILE A 1 152 ? 18.842 -0.507 -21.701 1.00 91.69 152 ILE A O 1
ATOM 1151 N N . GLY A 1 153 ? 20.942 -0.398 -20.903 1.00 88.69 153 GLY A N 1
ATOM 1152 C CA . GLY A 1 153 ? 21.605 -0.349 -22.202 1.00 88.69 153 GLY A CA 1
ATOM 1153 C C . GLY A 1 153 ? 21.268 -1.561 -23.065 1.00 88.69 153 GLY A C 1
ATOM 1154 O O . GLY A 1 153 ? 20.775 -1.392 -24.174 1.00 88.69 153 GLY A O 1
ATOM 1155 N N . SER A 1 154 ? 21.446 -2.781 -22.552 1.00 92.88 154 SER A N 1
ATOM 1156 C CA . SER A 1 154 ? 21.156 -4.009 -23.302 1.00 92.88 154 SER A CA 1
ATOM 1157 C C . SER A 1 154 ? 19.687 -4.121 -23.705 1.00 92.88 154 SER A C 1
ATOM 1159 O O . SER A 1 154 ? 19.395 -4.609 -24.792 1.00 92.88 154 SER A O 1
ATOM 1161 N N . SER A 1 155 ? 18.768 -3.639 -22.864 1.00 91.31 155 SER A N 1
ATOM 1162 C CA . SER A 1 155 ? 17.332 -3.634 -23.175 1.00 91.31 155 SER A CA 1
ATOM 1163 C C . SER A 1 155 ? 16.960 -2.581 -24.227 1.00 91.31 155 SER A C 1
ATOM 1165 O O . SER A 1 155 ? 16.004 -2.772 -24.973 1.00 91.31 155 SER A O 1
ATOM 1167 N N . ALA A 1 156 ? 17.711 -1.478 -24.311 1.00 94.00 156 ALA A N 1
ATOM 1168 C CA . ALA A 1 156 ? 17.453 -0.385 -25.248 1.00 94.00 156 ALA A CA 1
ATOM 1169 C C . ALA A 1 156 ? 18.110 -0.575 -26.629 1.00 94.00 156 ALA A C 1
ATOM 1171 O O . ALA A 1 156 ? 17.622 -0.010 -27.609 1.00 94.00 156 ALA A O 1
ATOM 1172 N N . VAL A 1 157 ? 19.183 -1.373 -26.731 1.00 96.12 157 VAL A N 1
ATOM 1173 C CA . VAL A 1 157 ? 19.934 -1.610 -27.983 1.00 96.12 157 VAL A CA 1
ATOM 1174 C C . VAL A 1 157 ? 19.039 -1.975 -29.179 1.00 96.12 157 VAL A C 1
ATOM 1176 O O . VAL A 1 157 ? 19.225 -1.363 -30.230 1.00 96.12 157 VAL A O 1
ATOM 1179 N N . PRO A 1 158 ? 18.052 -2.890 -29.072 1.00 95.00 158 PRO A N 1
ATOM 1180 C CA . PRO A 1 158 ? 17.219 -3.253 -30.219 1.00 95.00 158 PRO A CA 1
ATOM 1181 C C . PRO A 1 158 ? 16.412 -2.069 -30.763 1.00 95.00 158 PRO A C 1
ATOM 1183 O O . PRO A 1 158 ? 16.379 -1.847 -31.969 1.00 95.00 158 PRO A O 1
ATOM 1186 N N . ILE A 1 159 ? 15.809 -1.272 -29.875 1.00 96.06 159 ILE A N 1
ATOM 1187 C CA . ILE A 1 159 ? 14.981 -0.116 -30.249 1.00 96.06 159 ILE A CA 1
ATOM 1188 C C . ILE A 1 159 ? 15.840 0.946 -30.940 1.00 96.06 159 ILE A C 1
ATOM 1190 O O . ILE A 1 159 ? 15.470 1.448 -32.000 1.00 96.06 159 ILE A O 1
ATOM 1194 N N . VAL A 1 160 ? 17.008 1.258 -30.370 1.00 96.12 160 VAL A N 1
ATOM 1195 C CA . VAL A 1 160 ? 17.950 2.216 -30.965 1.00 96.12 160 VAL A CA 1
ATOM 1196 C C . VAL A 1 160 ? 18.445 1.714 -32.322 1.00 96.12 160 VAL A C 1
ATOM 1198 O O . VAL A 1 160 ? 18.486 2.490 -33.270 1.00 96.12 160 VAL A O 1
ATOM 1201 N N . GLY A 1 161 ? 18.736 0.417 -32.452 1.00 96.50 161 GLY A N 1
ATOM 1202 C CA . GLY A 1 161 ? 19.128 -0.198 -33.720 1.00 96.50 161 GLY A CA 1
ATOM 1203 C C . GLY A 1 161 ? 18.062 -0.056 -34.808 1.00 96.50 161 GLY A C 1
ATOM 1204 O O . GLY A 1 161 ? 18.378 0.363 -35.921 1.00 96.50 161 GLY A O 1
ATOM 1205 N N . PHE A 1 162 ? 16.793 -0.328 -34.485 1.00 97.75 162 PHE A N 1
ATOM 1206 C CA . PHE A 1 162 ? 15.682 -0.119 -35.421 1.00 97.75 162 PHE A CA 1
ATOM 1207 C C . PHE A 1 162 ? 15.538 1.350 -35.828 1.00 97.75 162 PHE A C 1
ATOM 1209 O O . PHE A 1 162 ? 15.385 1.637 -37.013 1.00 97.75 162 PHE A O 1
ATOM 1216 N N . LEU A 1 163 ? 15.629 2.285 -34.877 1.00 97.62 163 LEU A N 1
ATOM 1217 C CA . LEU A 1 163 ? 15.565 3.718 -35.178 1.00 97.62 163 LEU A CA 1
ATOM 1218 C C . LEU A 1 163 ? 16.713 4.153 -36.095 1.00 97.62 163 LEU A C 1
ATOM 1220 O O . LEU A 1 163 ? 16.467 4.826 -37.091 1.00 97.62 163 LEU A O 1
ATOM 1224 N N . SER A 1 164 ? 17.948 3.732 -35.814 1.00 97.06 164 SER A N 1
ATOM 1225 C CA . SER A 1 164 ? 19.106 4.037 -36.662 1.00 97.06 164 SER A CA 1
ATOM 1226 C C . SER A 1 164 ? 18.965 3.465 -38.073 1.00 97.06 164 SER A C 1
ATOM 1228 O O . SER A 1 164 ? 19.309 4.147 -39.037 1.00 97.06 164 SER A O 1
ATOM 1230 N N . LEU A 1 165 ? 18.417 2.254 -38.213 1.00 98.00 165 LEU A N 1
ATOM 1231 C CA . LEU A 1 165 ? 18.134 1.648 -39.515 1.00 98.00 165 LEU A CA 1
ATOM 1232 C C . LEU A 1 165 ? 17.110 2.474 -40.305 1.00 98.00 165 LEU A C 1
ATOM 1234 O O . LEU A 1 165 ? 17.353 2.815 -41.460 1.00 98.00 165 LEU A O 1
ATOM 1238 N N . ILE A 1 166 ? 15.983 2.815 -39.674 1.00 97.94 166 ILE A N 1
ATOM 1239 C CA . ILE A 1 166 ? 14.909 3.596 -40.302 1.00 97.94 166 ILE A CA 1
ATOM 1240 C C . ILE A 1 166 ? 15.431 4.969 -40.731 1.00 97.94 166 ILE A C 1
ATOM 1242 O O . ILE A 1 166 ? 15.183 5.391 -41.858 1.00 97.94 166 ILE A O 1
ATOM 1246 N N . ILE A 1 167 ? 16.201 5.642 -39.872 1.00 97.25 167 ILE A N 1
ATOM 1247 C CA . ILE A 1 167 ? 16.824 6.930 -40.194 1.00 97.25 167 ILE A CA 1
ATOM 1248 C C . ILE A 1 167 ? 17.750 6.789 -41.407 1.00 97.25 167 ILE A C 1
ATOM 1250 O O . ILE A 1 167 ? 17.672 7.605 -42.320 1.00 97.25 167 ILE A O 1
ATOM 1254 N N . GLY A 1 168 ? 18.576 5.740 -41.465 1.00 97.19 168 GLY A N 1
ATOM 1255 C CA . GLY A 1 168 ? 19.447 5.483 -42.615 1.00 97.19 168 GLY A CA 1
ATOM 1256 C C . GLY A 1 168 ? 18.674 5.326 -43.928 1.00 97.19 168 GLY A C 1
ATOM 1257 O O . GLY A 1 168 ? 19.032 5.943 -44.929 1.00 97.19 168 GLY A O 1
ATOM 1258 N N . VAL A 1 169 ? 17.577 4.563 -43.920 1.00 97.38 169 VAL A N 1
ATOM 1259 C CA . VAL A 1 169 ? 16.712 4.386 -45.102 1.00 97.38 169 VAL A CA 1
ATOM 1260 C C . VAL A 1 169 ? 16.077 5.709 -45.534 1.00 97.38 169 VAL A C 1
ATOM 1262 O O . VAL A 1 169 ? 16.066 6.017 -46.725 1.00 97.38 169 VAL A O 1
ATOM 1265 N N . ILE A 1 170 ? 15.588 6.510 -44.582 1.00 96.69 170 ILE A N 1
ATOM 1266 C CA . ILE A 1 170 ? 15.009 7.830 -44.867 1.00 96.69 170 ILE A CA 1
ATOM 1267 C C . ILE A 1 170 ? 16.051 8.742 -45.520 1.00 96.69 170 ILE A C 1
ATOM 1269 O O . ILE A 1 170 ? 15.745 9.374 -46.526 1.00 96.69 170 ILE A O 1
ATOM 1273 N N . VAL A 1 171 ? 17.282 8.771 -45.002 1.00 96.75 171 VAL A N 1
ATOM 1274 C CA . VAL A 1 171 ? 18.370 9.594 -45.553 1.00 96.75 171 VAL A CA 1
ATOM 1275 C C . VAL A 1 171 ? 18.711 9.182 -46.988 1.00 96.75 171 VAL A C 1
ATOM 1277 O O . VAL A 1 171 ? 18.866 10.047 -47.846 1.00 96.75 171 VAL A O 1
ATOM 1280 N N . VAL A 1 172 ? 18.777 7.878 -47.284 1.00 97.06 172 VAL A N 1
ATOM 1281 C CA . VAL A 1 172 ? 19.024 7.390 -48.654 1.00 97.06 172 VAL A CA 1
ATOM 1282 C C . VAL A 1 172 ? 17.883 7.779 -49.593 1.00 97.06 172 VAL A C 1
ATOM 1284 O O . VAL A 1 172 ? 18.135 8.267 -50.692 1.00 97.06 172 VAL A O 1
ATOM 1287 N N . LEU A 1 173 ? 16.630 7.610 -49.163 1.00 95.69 173 LEU A N 1
ATOM 1288 C CA . LEU A 1 173 ? 15.472 7.990 -49.971 1.00 95.69 173 LEU A CA 1
ATOM 1289 C C . LEU A 1 173 ? 15.444 9.502 -50.238 1.00 95.69 173 LEU A C 1
ATOM 1291 O O . LEU A 1 173 ? 15.173 9.922 -51.359 1.00 95.69 173 LEU A O 1
ATOM 1295 N N . GLN A 1 174 ? 15.770 10.318 -49.234 1.00 95.50 174 GLN A N 1
ATOM 1296 C CA . GLN A 1 174 ? 15.881 11.770 -49.382 1.00 95.50 174 GLN A CA 1
ATOM 1297 C C . GLN A 1 174 ? 16.986 12.165 -50.367 1.00 95.50 174 GLN A C 1
ATOM 1299 O O . GLN A 1 174 ? 16.752 13.040 -51.195 1.00 95.50 174 GLN A O 1
ATOM 1304 N N . ALA A 1 175 ? 18.141 11.493 -50.336 1.00 94.62 175 ALA A N 1
ATOM 1305 C CA . ALA A 1 175 ? 19.239 11.755 -51.265 1.00 94.62 175 ALA A CA 1
ATOM 1306 C C . ALA A 1 175 ? 18.865 11.464 -52.730 1.00 94.62 175 ALA A C 1
ATOM 1308 O O . ALA A 1 175 ? 19.321 12.172 -53.621 1.00 94.62 175 ALA A O 1
ATOM 1309 N N . VAL A 1 176 ? 18.021 10.456 -52.980 1.00 94.88 176 VAL A N 1
ATOM 1310 C CA . VAL A 1 176 ? 17.514 10.141 -54.328 1.00 94.88 176 VAL A CA 1
ATOM 1311 C C . VAL A 1 176 ? 16.438 11.129 -54.778 1.00 94.88 176 VAL A C 1
ATOM 1313 O O . VAL A 1 176 ? 16.408 11.491 -55.943 1.00 94.88 176 VAL A O 1
ATOM 1316 N N . LEU A 1 177 ? 15.552 11.569 -53.878 1.00 92.12 177 LEU A N 1
ATOM 1317 C CA . LEU A 1 177 ? 14.470 12.507 -54.212 1.00 92.12 177 LEU A CA 1
ATOM 1318 C C . LEU A 1 177 ? 14.945 13.957 -54.397 1.00 92.12 177 LEU A C 1
ATOM 1320 O O . LEU A 1 177 ? 14.235 14.752 -55.007 1.00 92.12 177 LEU A O 1
ATOM 1324 N N . GLN A 1 178 ? 16.092 14.319 -53.817 1.00 82.75 178 GLN A N 1
ATOM 1325 C CA . GLN A 1 178 ? 16.711 15.642 -53.961 1.00 82.75 178 GLN A CA 1
ATOM 1326 C C . GLN A 1 178 ? 17.676 15.743 -55.154 1.00 82.75 178 GLN A C 1
ATOM 1328 O O . GLN A 1 178 ? 18.213 16.830 -55.382 1.00 82.75 178 GLN A O 1
ATOM 1333 N N . LEU A 1 179 ? 17.903 14.643 -55.879 1.00 60.00 179 LEU A N 1
ATOM 1334 C CA . LEU A 1 179 ? 18.676 14.601 -57.121 1.00 60.00 179 LEU A CA 1
ATOM 1335 C C . LEU A 1 179 ? 17.739 14.681 -58.331 1.00 60.00 179 LEU A C 1
ATOM 1337 O O . LEU A 1 179 ? 18.062 15.460 -59.253 1.00 60.00 179 LEU A O 1
#

Foldseek 3Di:
DDQWDWDDDQQEIEIAEEADPVRLVVVVVVVVVVPPRNHQAYECQRYPYHDLSRLVSLLVCQLSHPHGHYYPNDDPVRVVRNVVNCPDNPHHDPPPDPDDPVRVVVCCVVVVVVVVVVVVVVVCVCVVCVVCVVVPPVPDPVVVVVVVCVVVCVVCVVVVVVVVVVVVVVVVVVVVVVD

Radius of gyration: 29.8 Å; Cα contacts (8 Å, |Δi|>4): 146; chains: 1; bounding box: 60×46×86 Å